Protein AF-A0A523P8N4-F1 (afdb_monomer_lite)

Structure (mmCIF, N/CA/C/O backbone):
data_AF-A0A523P8N4-F1
#
_entry.id   AF-A0A523P8N4-F1
#
loop_
_atom_site.group_PDB
_atom_site.id
_atom_site.type_symbol
_atom_site.label_atom_id
_atom_site.label_alt_id
_atom_site.label_comp_id
_atom_site.label_asym_id
_atom_site.label_entity_id
_atom_site.label_seq_id
_atom_site.pdbx_PDB_ins_code
_atom_site.Cartn_x
_atom_site.Cartn_y
_atom_site.Cartn_z
_atom_site.occupancy
_atom_site.B_iso_or_equiv
_atom_site.auth_seq_id
_atom_site.auth_comp_id
_atom_site.auth_asym_id
_atom_site.auth_atom_id
_atom_site.pdbx_PDB_model_num
ATOM 1 N N . MET A 1 1 ? 36.429 73.211 -28.498 1.00 47.53 1 MET A N 1
ATOM 2 C CA . MET A 1 1 ? 35.560 72.506 -29.464 1.00 47.53 1 MET A CA 1
ATOM 3 C C . MET A 1 1 ? 36.363 71.377 -30.082 1.00 47.53 1 MET A C 1
ATOM 5 O O . MET A 1 1 ? 37.254 71.696 -30.851 1.00 47.53 1 MET A O 1
ATOM 9 N N . GLN A 1 2 ? 36.097 70.125 -29.688 1.00 39.56 2 GLN A N 1
ATOM 10 C CA . GLN A 1 2 ? 36.219 68.887 -30.486 1.00 39.56 2 GLN A CA 1
ATOM 11 C C . GLN A 1 2 ? 36.217 67.652 -29.558 1.00 39.56 2 GLN A C 1
ATOM 13 O O . GLN A 1 2 ? 37.195 67.340 -28.895 1.00 39.56 2 GLN A O 1
ATOM 18 N N . ASN A 1 3 ? 35.040 67.021 -29.531 1.00 37.31 3 ASN A N 1
ATOM 19 C CA . ASN A 1 3 ? 34.735 65.586 -29.564 1.00 37.31 3 ASN A CA 1
ATOM 20 C C . ASN A 1 3 ? 35.303 64.639 -28.486 1.00 37.31 3 ASN A C 1
ATOM 22 O O . ASN A 1 3 ? 36.378 64.065 -28.625 1.00 37.31 3 ASN A O 1
ATOM 26 N N . HIS A 1 4 ? 34.452 64.349 -27.494 1.00 40.84 4 HIS A N 1
ATOM 27 C CA . HIS A 1 4 ? 34.485 63.117 -26.700 1.00 40.84 4 HIS A CA 1
ATOM 28 C C . HIS A 1 4 ? 33.981 61.916 -27.527 1.00 40.84 4 HIS A C 1
ATOM 30 O O . HIS A 1 4 ? 32.907 62.020 -28.126 1.00 40.84 4 HIS A O 1
ATOM 36 N N . PRO A 1 5 ? 34.672 60.761 -27.528 1.00 55.94 5 PRO A N 1
ATOM 37 C CA . PRO A 1 5 ? 34.103 59.515 -28.021 1.00 55.94 5 PRO A CA 1
ATOM 38 C C . PRO A 1 5 ? 33.217 58.844 -26.960 1.00 55.94 5 PRO A C 1
ATOM 40 O O . PRO A 1 5 ? 33.574 58.706 -25.790 1.00 55.94 5 PRO A O 1
ATOM 43 N N . THR A 1 6 ? 32.044 58.417 -27.414 1.00 48.34 6 THR A N 1
ATOM 44 C CA . THR A 1 6 ? 31.015 57.670 -26.692 1.00 48.34 6 THR A CA 1
ATOM 45 C C . THR A 1 6 ? 31.455 56.222 -26.449 1.00 48.34 6 THR A C 1
ATOM 47 O O . THR A 1 6 ? 31.529 55.411 -27.372 1.00 48.34 6 THR A O 1
ATOM 50 N N . ALA A 1 7 ? 31.725 55.870 -25.189 1.00 48.28 7 ALA A N 1
ATOM 51 C CA . ALA A 1 7 ? 31.932 54.484 -24.778 1.00 48.28 7 ALA A CA 1
ATOM 52 C C . ALA A 1 7 ? 30.577 53.822 -24.492 1.00 48.28 7 ALA A C 1
ATOM 54 O O . ALA A 1 7 ? 29.865 54.159 -23.547 1.00 48.28 7 ALA A O 1
ATOM 55 N N . ARG A 1 8 ? 30.228 52.904 -25.392 1.00 50.06 8 ARG A N 1
ATOM 56 C CA . ARG A 1 8 ? 29.048 52.040 -25.399 1.00 50.06 8 ARG A CA 1
ATOM 57 C C . ARG A 1 8 ? 28.872 51.296 -24.074 1.00 50.06 8 ARG A C 1
ATOM 59 O O . ARG A 1 8 ? 29.807 50.680 -23.569 1.00 50.06 8 ARG A O 1
ATOM 66 N N . GLY A 1 9 ? 27.637 51.310 -23.577 1.00 48.66 9 GLY A N 1
ATOM 67 C CA . GLY A 1 9 ? 27.186 50.442 -22.502 1.00 48.66 9 GLY A CA 1
ATOM 68 C C . GLY A 1 9 ? 27.285 48.971 -22.895 1.00 48.66 9 GLY A C 1
ATOM 69 O O . GLY A 1 9 ? 26.935 48.584 -24.010 1.00 48.66 9 GLY A O 1
ATOM 70 N N . MET A 1 10 ? 27.738 48.153 -21.952 1.00 46.66 10 MET A N 1
ATOM 71 C CA . MET A 1 10 ? 27.647 46.705 -22.039 1.00 46.66 10 MET A CA 1
ATOM 72 C C . MET A 1 10 ? 27.110 46.213 -20.697 1.00 46.66 10 MET A C 1
ATOM 74 O O . MET A 1 10 ? 27.841 46.080 -19.719 1.00 46.66 10 MET A O 1
ATOM 78 N N . CYS A 1 11 ? 25.787 46.038 -20.639 1.00 43.62 11 CYS A N 1
ATOM 79 C CA . CYS A 1 11 ? 25.125 45.332 -19.550 1.00 43.62 11 CYS A CA 1
ATOM 80 C C . CYS A 1 11 ? 25.600 43.879 -19.585 1.00 43.62 11 CYS A C 1
ATOM 82 O O . CYS A 1 11 ? 25.254 43.131 -20.499 1.00 43.62 11 CYS A O 1
ATOM 84 N N . VAL A 1 12 ? 26.397 43.481 -18.599 1.00 49.62 12 VAL A N 1
ATOM 85 C CA . VAL A 1 12 ? 26.753 42.079 -18.377 1.00 49.62 12 VAL A CA 1
ATOM 86 C C . VAL A 1 12 ? 25.547 41.398 -17.729 1.00 49.62 12 VAL A C 1
ATOM 88 O O . VAL A 1 12 ? 25.433 41.330 -16.509 1.00 49.62 12 VAL A O 1
ATOM 91 N N . PHE A 1 13 ? 24.613 40.917 -18.550 1.00 46.16 13 PHE A N 1
ATOM 92 C CA . PHE A 1 13 ? 23.654 39.896 -18.131 1.00 46.16 13 PHE A CA 1
ATOM 93 C C . PHE A 1 13 ? 24.399 38.558 -18.083 1.00 46.16 13 PHE A C 1
ATOM 95 O O . PHE A 1 13 ? 24.515 37.851 -19.082 1.00 46.16 13 PHE A O 1
ATOM 102 N N . GLY A 1 14 ? 24.962 38.232 -16.920 1.00 45.97 14 GLY A N 1
ATOM 103 C CA . GLY A 1 14 ? 25.475 36.895 -16.643 1.00 45.97 14 GLY A CA 1
ATOM 104 C C . GLY A 1 14 ? 24.305 35.923 -16.528 1.00 45.97 14 GLY A C 1
ATOM 105 O O . GLY A 1 14 ? 23.671 35.837 -15.480 1.00 45.97 14 GLY A O 1
ATOM 106 N N . ALA A 1 15 ? 23.992 35.219 -17.614 1.00 53.75 15 ALA A N 1
ATOM 107 C CA . ALA A 1 15 ? 23.026 34.132 -17.607 1.00 53.75 15 ALA A CA 1
ATOM 108 C C . ALA A 1 15 ? 23.551 32.997 -16.713 1.00 53.75 15 ALA A C 1
ATOM 110 O O . ALA A 1 15 ? 24.503 32.300 -17.066 1.00 53.75 15 ALA A O 1
ATOM 111 N N . VAL A 1 16 ? 22.936 32.818 -15.543 1.00 54.25 16 VAL A N 1
ATOM 112 C CA . VAL A 1 16 ? 23.111 31.618 -14.721 1.00 54.25 16 VAL A CA 1
ATOM 113 C C . VAL A 1 16 ? 22.472 30.466 -15.489 1.00 54.25 16 VAL A C 1
ATOM 115 O O . VAL A 1 16 ? 21.254 30.295 -15.487 1.00 54.25 16 VAL A O 1
ATOM 118 N N . LEU A 1 17 ? 23.300 29.700 -16.197 1.00 52.31 17 LEU A N 1
ATOM 119 C CA . LEU A 1 17 ? 22.897 28.465 -16.853 1.00 52.31 17 LEU A CA 1
ATOM 120 C C . LEU A 1 17 ? 22.672 27.408 -15.764 1.00 52.31 17 LEU A C 1
ATOM 122 O O . LEU A 1 17 ? 23.564 26.636 -15.423 1.00 52.31 17 LEU A O 1
ATOM 126 N N . GLY A 1 18 ? 21.483 27.431 -15.162 1.00 49.28 18 GLY A N 1
ATOM 127 C CA . GLY A 1 18 ? 21.013 26.380 -14.273 1.00 49.28 18 GLY A CA 1
ATOM 128 C C . GLY A 1 18 ? 20.819 25.105 -15.081 1.00 49.28 18 GLY A C 1
ATOM 129 O O . GLY A 1 18 ? 19.770 24.901 -15.688 1.00 49.28 18 GLY A O 1
ATOM 130 N N . THR A 1 19 ? 21.837 24.249 -15.110 1.00 51.34 19 THR A N 1
ATOM 131 C CA . THR A 1 19 ? 21.709 22.868 -15.563 1.00 51.34 19 THR A CA 1
ATOM 132 C C . THR A 1 19 ? 20.783 22.138 -14.597 1.00 51.34 19 THR A C 1
ATOM 134 O O . THR A 1 19 ? 21.192 21.589 -13.576 1.00 51.34 19 THR A O 1
ATOM 137 N N . LEU A 1 20 ? 19.490 22.165 -14.918 1.00 49.06 20 LEU A N 1
ATOM 138 C CA . LEU A 1 20 ? 18.504 21.268 -14.345 1.00 49.06 20 LEU A CA 1
ATOM 139 C C . LEU A 1 20 ? 18.951 19.844 -14.684 1.00 49.06 20 LEU A C 1
ATOM 141 O O . LEU A 1 20 ? 18.807 19.382 -15.814 1.00 49.06 20 LEU A O 1
ATOM 145 N N . PHE A 1 21 ? 19.528 19.155 -13.701 1.00 45.16 21 PHE A N 1
ATOM 146 C CA . PHE A 1 21 ? 19.657 17.707 -13.728 1.00 45.16 21 PHE A CA 1
ATOM 147 C C . PHE A 1 21 ? 18.241 17.123 -13.738 1.00 45.16 21 PHE A C 1
ATOM 149 O O . PHE A 1 21 ? 17.648 16.848 -12.695 1.00 45.16 21 PHE A O 1
ATOM 156 N N . SER A 1 22 ? 17.680 16.941 -14.930 1.00 48.84 22 SER A N 1
ATOM 157 C CA . SER A 1 22 ? 16.566 16.030 -15.145 1.00 48.84 22 SER A CA 1
ATOM 158 C C . SER A 1 22 ? 17.103 14.618 -14.937 1.00 48.84 22 SER A C 1
ATOM 160 O O . SER A 1 22 ? 17.524 13.950 -15.878 1.00 48.84 22 SER A O 1
ATOM 162 N N . GLY A 1 23 ? 17.154 14.186 -13.675 1.00 47.09 23 GLY A N 1
ATOM 163 C CA . GLY A 1 23 ? 17.365 12.784 -13.346 1.00 47.09 23 GLY A CA 1
ATOM 164 C C . GLY A 1 23 ? 16.355 11.954 -14.131 1.00 47.09 23 GLY A C 1
ATOM 165 O O . GLY A 1 23 ? 15.155 12.232 -14.099 1.00 47.09 23 GLY A O 1
ATOM 166 N N . THR A 1 24 ? 16.852 10.982 -14.889 1.00 44.00 24 THR A N 1
ATOM 167 C CA . THR A 1 24 ? 16.034 10.065 -15.678 1.00 44.00 24 THR A CA 1
ATOM 168 C C . THR A 1 24 ? 15.007 9.396 -14.769 1.00 44.00 24 THR A C 1
ATOM 170 O O . THR A 1 24 ? 15.363 8.731 -13.795 1.00 44.00 24 THR A O 1
ATOM 173 N N . ALA A 1 25 ? 13.729 9.612 -15.069 1.00 48.69 25 ALA A N 1
ATOM 174 C CA . ALA A 1 25 ? 12.608 9.092 -14.306 1.00 48.69 25 ALA A CA 1
ATOM 175 C C . ALA A 1 25 ? 12.505 7.566 -14.464 1.00 48.69 25 ALA A C 1
ATOM 177 O O . ALA A 1 25 ? 12.099 7.072 -15.511 1.00 48.69 25 ALA A O 1
ATOM 178 N N . ALA A 1 26 ? 12.842 6.821 -13.411 1.00 54.19 26 ALA A N 1
ATOM 179 C CA . ALA A 1 26 ? 12.550 5.392 -13.289 1.00 54.19 26 ALA A CA 1
ATOM 180 C C . ALA A 1 26 ? 11.769 5.153 -11.984 1.00 54.19 26 ALA A C 1
ATOM 182 O O . ALA A 1 26 ? 12.327 4.697 -10.992 1.00 54.19 26 ALA A O 1
ATOM 183 N N . ALA A 1 27 ? 10.501 5.584 -11.948 1.00 59.50 27 ALA A N 1
ATOM 184 C CA . ALA A 1 27 ? 9.679 5.680 -10.729 1.00 59.50 27 ALA A CA 1
ATOM 185 C C . ALA A 1 27 ? 9.236 4.341 -10.127 1.00 59.50 27 ALA A C 1
ATOM 187 O O . ALA A 1 27 ? 8.914 4.289 -8.941 1.00 59.50 27 ALA A O 1
ATOM 188 N N . GLN A 1 28 ? 9.241 3.267 -10.912 1.00 78.19 28 GLN A N 1
ATOM 189 C CA . GLN A 1 28 ? 8.773 1.960 -10.473 1.00 78.19 28 GLN A CA 1
ATOM 190 C C . GLN A 1 28 ? 9.861 0.897 -10.592 1.00 78.19 28 GLN A C 1
ATOM 192 O O . GLN A 1 28 ? 10.649 0.883 -11.539 1.00 78.19 28 GLN A O 1
ATOM 197 N N . LEU A 1 29 ? 9.860 -0.035 -9.643 1.00 86.50 29 LEU A N 1
ATOM 198 C CA . LEU A 1 29 ? 10.731 -1.197 -9.663 1.00 86.50 29 LEU A CA 1
ATOM 199 C C . LEU A 1 29 ? 10.085 -2.325 -10.465 1.00 86.50 29 LEU A C 1
ATOM 201 O O . LEU A 1 29 ? 8.925 -2.693 -10.254 1.00 86.50 29 LEU A O 1
ATOM 205 N N . SER A 1 30 ? 10.877 -2.916 -11.352 1.00 87.19 30 SER A N 1
ATOM 206 C CA . SER A 1 30 ? 10.522 -4.139 -12.054 1.00 87.19 30 SER A CA 1
ATOM 207 C C . SER A 1 30 ? 10.831 -5.368 -11.195 1.00 87.19 30 SER A C 1
ATOM 209 O O . SER A 1 30 ? 11.793 -5.384 -10.424 1.00 87.19 30 SER A O 1
ATOM 211 N N . ASP A 1 31 ? 10.023 -6.414 -11.323 1.00 91.81 31 ASP A N 1
ATOM 212 C CA . ASP A 1 31 ? 10.281 -7.710 -10.699 1.00 91.81 31 ASP A CA 1
ATOM 213 C C . ASP A 1 31 ? 11.237 -8.524 -11.572 1.00 91.81 31 ASP A C 1
ATOM 215 O O . ASP A 1 31 ? 10.891 -8.896 -12.691 1.00 91.81 31 ASP A O 1
ATOM 219 N N . THR A 1 32 ? 12.425 -8.841 -11.065 1.00 92.69 32 THR A N 1
ATOM 220 C CA . THR A 1 32 ? 13.442 -9.563 -11.838 1.00 92.69 32 THR A CA 1
ATOM 221 C C . THR A 1 32 ? 13.078 -11.021 -12.106 1.00 92.69 32 THR A C 1
ATOM 223 O O . THR A 1 32 ? 13.648 -11.614 -13.018 1.00 92.69 32 THR A O 1
ATOM 226 N N . THR A 1 33 ? 12.095 -11.585 -11.392 1.00 91.69 33 THR A N 1
ATOM 227 C CA . THR A 1 33 ? 11.540 -12.913 -11.701 1.00 91.69 33 THR A CA 1
ATOM 228 C C . THR A 1 33 ? 10.668 -12.908 -12.964 1.00 91.69 33 THR A C 1
ATOM 230 O O . THR A 1 33 ? 10.443 -13.962 -13.550 1.00 91.69 33 THR A O 1
ATOM 233 N N . GLN A 1 34 ? 10.211 -11.731 -13.415 1.00 90.00 34 GLN A N 1
ATOM 234 C CA . GLN A 1 34 ? 9.416 -11.544 -14.638 1.00 90.00 34 GLN A CA 1
ATOM 235 C C . GLN A 1 34 ? 10.196 -10.804 -15.735 1.00 90.00 34 GLN A C 1
ATOM 237 O O . GLN A 1 34 ? 10.047 -11.098 -16.916 1.00 90.00 34 GLN A O 1
ATOM 242 N N . THR A 1 35 ? 11.038 -9.846 -15.349 1.00 89.56 35 THR A N 1
ATOM 243 C CA . THR A 1 35 ? 11.858 -9.027 -16.250 1.00 89.56 35 THR A CA 1
ATOM 244 C C . THR A 1 35 ? 13.335 -9.143 -15.849 1.00 89.56 35 THR A C 1
ATOM 246 O O . THR A 1 35 ? 13.891 -8.222 -15.230 1.00 89.56 35 THR A O 1
ATOM 249 N N . PRO A 1 36 ? 13.983 -10.288 -16.122 1.00 91.44 36 PRO A N 1
ATOM 250 C CA . PRO A 1 36 ? 15.383 -10.484 -15.778 1.00 91.44 36 PRO A CA 1
ATOM 251 C C . PRO A 1 36 ? 16.263 -9.480 -16.528 1.00 91.44 36 PRO A C 1
ATOM 253 O O . PRO A 1 36 ? 15.995 -9.118 -17.672 1.00 91.44 36 PRO A O 1
ATOM 256 N N . ASN A 1 3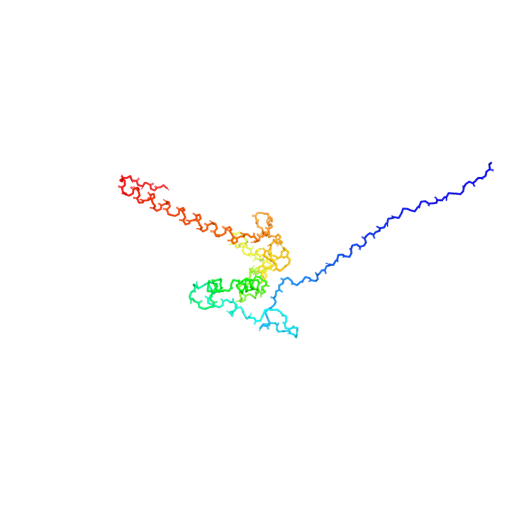7 ? 17.327 -9.019 -15.878 1.00 88.19 37 ASN A N 1
ATOM 257 C CA . ASN A 1 37 ? 18.281 -8.088 -16.468 1.00 88.19 37 ASN A CA 1
ATOM 258 C C . ASN A 1 37 ? 19.699 -8.362 -15.953 1.00 88.19 37 ASN A C 1
ATOM 260 O O . ASN A 1 37 ? 19.888 -8.834 -14.833 1.00 88.19 37 ASN A O 1
ATOM 264 N N . THR A 1 38 ? 20.702 -8.046 -16.773 1.00 93.44 38 THR A N 1
ATOM 265 C CA . THR A 1 38 ? 22.125 -8.282 -16.469 1.00 93.44 38 THR A CA 1
ATOM 266 C C . THR A 1 38 ? 22.667 -7.382 -15.360 1.00 93.44 38 THR A C 1
ATOM 268 O O . THR A 1 38 ? 23.659 -7.729 -14.728 1.00 93.44 38 THR A O 1
ATOM 271 N N . ALA A 1 39 ? 22.006 -6.253 -15.088 1.00 89.19 39 ALA A N 1
ATOM 272 C CA . ALA A 1 39 ? 22.351 -5.352 -13.991 1.00 89.19 39 ALA A CA 1
ATOM 273 C C . ALA A 1 39 ? 21.921 -5.888 -12.614 1.00 89.19 39 ALA A C 1
ATOM 275 O O . ALA A 1 39 ? 22.294 -5.309 -11.595 1.00 89.19 39 ALA A O 1
ATOM 276 N N . ASN A 1 40 ? 21.133 -6.973 -12.577 1.00 85.81 40 ASN A N 1
ATOM 277 C CA . ASN A 1 40 ? 20.530 -7.520 -11.365 1.00 85.81 40 ASN A CA 1
ATOM 278 C C . ASN A 1 40 ? 19.759 -6.447 -10.563 1.00 85.81 40 ASN A C 1
ATOM 280 O O . ASN A 1 40 ? 19.789 -6.427 -9.336 1.00 85.81 40 ASN A O 1
ATOM 284 N N . ALA A 1 41 ? 19.105 -5.522 -11.269 1.00 87.25 41 ALA A N 1
ATOM 285 C CA . ALA A 1 41 ? 18.386 -4.394 -10.692 1.00 87.25 41 ALA A CA 1
ATOM 286 C C . ALA A 1 41 ? 16.883 -4.684 -10.612 1.00 87.25 41 ALA A C 1
ATOM 288 O O . ALA A 1 41 ? 16.296 -5.195 -11.566 1.00 87.25 41 ALA A O 1
ATOM 289 N N . GLY A 1 42 ? 16.247 -4.312 -9.500 1.00 89.69 42 GLY A N 1
ATOM 290 C CA . GLY A 1 42 ? 14.805 -4.453 -9.302 1.00 89.69 42 GLY A CA 1
ATOM 291 C C . GLY A 1 42 ? 14.462 -5.261 -8.057 1.00 89.69 42 GLY A C 1
ATOM 292 O O . GLY A 1 42 ? 15.242 -5.346 -7.107 1.00 89.69 42 GLY A O 1
ATOM 293 N N . ILE A 1 43 ? 13.261 -5.831 -8.038 1.00 94.12 43 ILE A N 1
ATOM 294 C CA . ILE A 1 43 ? 12.803 -6.646 -6.920 1.00 94.12 43 ILE A CA 1
ATOM 295 C C . ILE A 1 43 ? 13.091 -8.117 -7.195 1.00 94.12 43 ILE A C 1
ATOM 2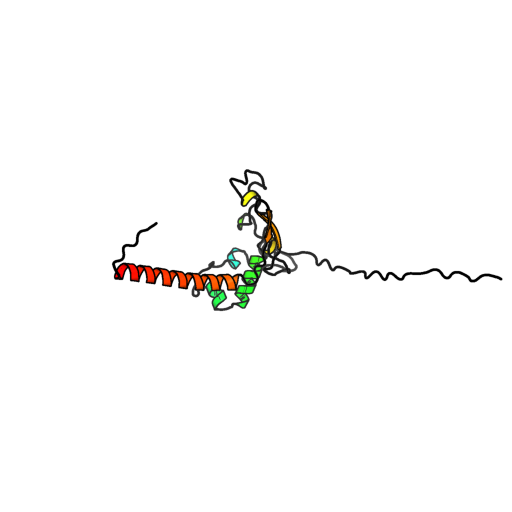97 O O . ILE A 1 43 ? 12.591 -8.674 -8.161 1.00 94.12 43 ILE A O 1
ATOM 301 N N . HIS A 1 44 ? 13.836 -8.759 -6.298 1.00 94.81 44 HIS A N 1
ATOM 302 C CA . HIS A 1 44 ? 14.279 -10.156 -6.432 1.00 94.81 44 HIS A CA 1
ATOM 303 C C . HIS A 1 44 ? 13.282 -11.182 -5.884 1.00 94.81 44 HIS A C 1
ATOM 305 O O . HIS A 1 44 ? 13.652 -12.300 -5.544 1.00 94.81 44 HIS A O 1
ATOM 311 N N . LYS A 1 45 ? 12.030 -10.771 -5.707 1.00 93.81 45 LYS A N 1
ATOM 312 C CA . LYS A 1 45 ? 10.951 -11.619 -5.215 1.00 93.81 45 LYS A CA 1
ATOM 313 C C . LYS A 1 45 ? 9.748 -11.440 -6.116 1.00 93.81 45 LYS A C 1
ATOM 315 O O . LYS A 1 45 ? 9.315 -10.299 -6.337 1.00 93.81 45 LYS A O 1
ATOM 320 N N . SER A 1 46 ? 9.155 -12.557 -6.512 1.00 94.75 46 SER A N 1
ATOM 321 C CA . SER A 1 46 ? 7.838 -12.578 -7.137 1.00 94.75 46 SER A CA 1
ATOM 322 C C . SER A 1 46 ? 6.793 -11.906 -6.240 1.00 94.75 46 SER A C 1
ATOM 324 O O . SER A 1 46 ? 7.006 -11.714 -5.035 1.00 94.75 46 SER A O 1
ATOM 326 N N . LEU A 1 47 ? 5.643 -11.536 -6.813 1.00 93.69 47 LEU A N 1
ATOM 327 C CA . LEU A 1 47 ? 4.554 -10.929 -6.044 1.00 93.69 47 LEU A CA 1
ATOM 328 C C . LEU A 1 47 ? 4.103 -11.872 -4.930 1.00 93.69 47 LEU A C 1
ATOM 330 O O . LEU A 1 47 ? 4.005 -11.453 -3.783 1.00 93.69 47 LEU A O 1
ATOM 334 N N . THR A 1 48 ? 3.912 -13.151 -5.246 1.00 93.50 48 THR A N 1
ATOM 335 C CA . THR A 1 48 ? 3.484 -14.171 -4.285 1.00 93.50 48 THR A CA 1
ATOM 336 C C . THR A 1 48 ? 4.462 -14.297 -3.118 1.00 93.50 48 THR A C 1
ATOM 338 O O . THR A 1 48 ? 4.044 -14.287 -1.963 1.00 93.50 48 THR A O 1
ATOM 341 N N . GLU A 1 49 ? 5.772 -14.311 -3.371 1.00 93.88 49 GLU A N 1
ATOM 342 C CA . GLU A 1 49 ? 6.786 -14.342 -2.303 1.00 93.88 49 GLU A CA 1
ATOM 343 C C . GLU A 1 49 ? 6.832 -13.046 -1.484 1.00 93.88 49 GLU A C 1
ATOM 345 O O . GLU A 1 49 ? 7.172 -13.053 -0.296 1.00 93.88 49 GLU A O 1
ATOM 350 N N . GLN A 1 50 ? 6.521 -11.913 -2.117 1.00 92.50 50 GLN A N 1
ATOM 351 C CA . GLN A 1 50 ? 6.380 -10.623 -1.452 1.00 92.50 50 GLN A CA 1
ATOM 352 C C . GLN A 1 50 ? 5.055 -10.442 -0.732 1.00 92.50 50 GLN A C 1
ATOM 354 O O . GLN A 1 50 ? 4.997 -9.567 0.118 1.00 92.50 50 GLN A O 1
ATOM 359 N N . VAL A 1 51 ? 4.013 -11.211 -1.025 1.00 92.62 51 VAL A N 1
ATOM 360 C CA . VAL A 1 51 ? 2.742 -11.221 -0.286 1.00 92.62 51 VAL A CA 1
ATOM 361 C C . VAL A 1 51 ? 2.803 -12.238 0.854 1.00 92.62 51 VAL A C 1
ATOM 363 O O . VAL A 1 51 ? 2.322 -11.956 1.953 1.00 92.62 51 VAL A O 1
ATOM 366 N N . GLY A 1 52 ? 3.501 -13.359 0.663 1.00 92.12 52 GLY A N 1
ATOM 367 C CA . GLY A 1 52 ? 3.672 -14.388 1.686 1.00 92.12 52 GLY A CA 1
ATOM 368 C C . GLY A 1 52 ? 2.325 -14.836 2.255 1.00 92.12 52 GLY A C 1
ATOM 369 O O . GLY A 1 52 ? 1.371 -15.038 1.512 1.00 92.12 52 GLY A O 1
ATOM 370 N N . ALA A 1 53 ? 2.224 -14.917 3.582 1.00 95.19 53 ALA A N 1
ATOM 371 C CA . ALA A 1 53 ? 0.987 -15.277 4.281 1.00 95.19 53 ALA A CA 1
ATOM 372 C C . ALA A 1 53 ? -0.034 -14.116 4.402 1.00 95.19 53 ALA A C 1
ATOM 374 O O . ALA A 1 53 ? -0.920 -14.150 5.254 1.00 95.19 53 ALA A O 1
ATOM 375 N N . GLY A 1 54 ? 0.103 -13.054 3.598 1.00 93.44 54 GLY A N 1
ATOM 376 C CA . GLY A 1 54 ? -0.760 -11.874 3.668 1.00 93.44 54 GLY A CA 1
ATOM 377 C C . GLY A 1 54 ? -0.614 -11.124 4.995 1.00 93.44 54 GLY A C 1
ATOM 378 O O . GLY A 1 54 ? 0.498 -10.968 5.507 1.00 93.44 54 GLY A O 1
ATOM 379 N N . ARG A 1 55 ? -1.736 -10.646 5.557 1.00 94.12 55 ARG A N 1
ATOM 380 C CA . ARG A 1 55 ? -1.740 -9.926 6.844 1.00 94.12 55 ARG A CA 1
ATOM 381 C C . ARG A 1 55 ? -1.324 -10.824 8.013 1.00 94.12 55 ARG A C 1
ATOM 383 O O . ARG A 1 55 ? -0.460 -10.424 8.792 1.00 94.12 55 ARG A O 1
ATOM 390 N N . GLY A 1 56 ? -1.900 -12.031 8.076 1.00 94.12 56 GLY A N 1
ATOM 391 C CA . GLY A 1 56 ? -1.733 -13.016 9.153 1.00 94.12 56 GLY A CA 1
ATOM 392 C C . GLY A 1 56 ? -1.821 -12.410 10.555 1.00 94.12 56 GLY A C 1
ATOM 393 O O . GLY A 1 56 ? -2.482 -11.394 10.754 1.00 94.12 56 GLY A O 1
ATOM 394 N N . ASP A 1 57 ? -1.132 -13.026 11.511 1.00 95.00 57 ASP A N 1
ATOM 395 C CA . ASP A 1 57 ? -0.955 -12.519 12.874 1.00 95.00 57 ASP A CA 1
ATOM 396 C C . ASP A 1 57 ? 0.529 -12.503 13.276 1.00 95.00 57 ASP A C 1
ATOM 398 O O . ASP A 1 57 ? 1.416 -12.827 12.479 1.00 95.00 57 ASP A O 1
ATOM 402 N N . ILE A 1 58 ? 0.805 -12.123 14.527 1.00 95.81 58 ILE A N 1
ATOM 403 C CA . ILE A 1 58 ? 2.165 -12.080 15.072 1.00 95.81 58 ILE A CA 1
ATOM 404 C C . ILE A 1 58 ? 2.812 -13.465 15.218 1.00 95.81 58 ILE A C 1
ATOM 406 O O . ILE A 1 58 ? 4.004 -13.529 15.502 1.00 95.81 58 ILE A O 1
ATOM 410 N N . MET A 1 59 ? 2.085 -14.566 15.046 1.00 97.25 59 MET A N 1
ATOM 411 C CA . MET A 1 59 ? 2.607 -15.932 15.153 1.00 97.25 59 MET A CA 1
ATOM 412 C C . MET A 1 59 ? 2.742 -16.625 13.798 1.00 97.25 59 MET A C 1
ATOM 414 O O . MET A 1 59 ? 3.504 -17.578 13.695 1.00 97.25 59 MET A O 1
ATOM 418 N N . THR A 1 60 ? 2.086 -16.114 12.758 1.00 97.19 60 THR A N 1
ATOM 419 C CA . THR A 1 60 ? 2.071 -16.662 11.399 1.00 97.19 60 THR A CA 1
ATOM 420 C C . THR A 1 60 ? 3.347 -16.279 10.639 1.00 97.19 60 THR A C 1
ATOM 422 O O . THR A 1 60 ? 3.457 -15.140 10.173 1.00 97.19 60 THR A O 1
ATOM 425 N N . PRO A 1 61 ? 4.326 -17.184 10.450 1.00 94.31 61 PRO A N 1
ATOM 426 C CA . PRO A 1 61 ? 5.590 -16.824 9.819 1.00 94.31 61 PRO A CA 1
ATOM 427 C C . PRO A 1 61 ? 5.387 -16.284 8.400 1.00 94.31 61 PRO A C 1
ATOM 429 O O . PRO A 1 61 ? 4.635 -16.833 7.600 1.00 94.31 61 PRO A O 1
ATOM 432 N N . GLY A 1 62 ? 6.074 -15.189 8.076 1.00 90.12 62 GLY A N 1
ATOM 433 C CA . GLY A 1 62 ? 6.005 -14.563 6.749 1.00 90.12 62 GLY A CA 1
ATOM 434 C C . GLY A 1 62 ? 4.807 -13.630 6.517 1.00 90.12 62 GLY A C 1
ATOM 435 O O . GLY A 1 62 ? 4.773 -12.956 5.480 1.00 90.12 62 GLY A O 1
ATOM 436 N N . SER A 1 63 ? 3.875 -13.529 7.470 1.00 95.00 63 SER A N 1
ATOM 437 C CA . SER A 1 63 ? 2.800 -12.532 7.442 1.00 95.00 63 SER A CA 1
ATOM 438 C C . SER A 1 63 ? 3.335 -11.104 7.638 1.00 95.00 63 SER A C 1
ATOM 440 O O . SER A 1 63 ? 4.471 -10.908 8.091 1.00 95.00 63 SER A O 1
ATOM 442 N N . SER A 1 64 ? 2.546 -10.083 7.287 1.00 93.50 64 SER A N 1
ATOM 443 C CA . SER A 1 64 ? 2.940 -8.691 7.527 1.00 93.50 64 SER A CA 1
ATOM 444 C C . SER A 1 64 ? 3.050 -8.398 9.024 1.00 93.50 64 SER A C 1
ATOM 446 O O . SER A 1 64 ? 4.066 -7.844 9.441 1.00 93.50 64 SER A O 1
ATOM 448 N N . LEU A 1 65 ? 2.091 -8.848 9.844 1.00 94.88 65 LEU A N 1
ATOM 449 C CA . LEU A 1 65 ? 2.122 -8.639 11.295 1.00 94.88 65 LEU A CA 1
ATOM 450 C C . LEU A 1 65 ? 3.304 -9.355 11.963 1.00 94.88 65 LEU A C 1
ATOM 452 O O . LEU A 1 65 ? 3.967 -8.775 12.823 1.00 94.88 65 LEU A O 1
ATOM 456 N N . PHE A 1 66 ? 3.644 -10.566 11.518 1.00 96.12 66 PHE A N 1
ATOM 457 C CA . PHE A 1 66 ? 4.800 -11.306 12.021 1.00 96.12 66 PHE A CA 1
ATOM 458 C C . PHE A 1 66 ? 6.120 -10.575 11.764 1.00 96.12 66 PHE A C 1
ATOM 460 O O . PHE A 1 66 ? 6.980 -10.538 12.649 1.00 96.12 66 PHE A O 1
ATOM 467 N N . ILE A 1 67 ? 6.294 -10.012 10.561 1.00 95.00 67 ILE A N 1
ATOM 468 C CA . ILE A 1 67 ? 7.523 -9.305 10.180 1.00 95.00 67 ILE A CA 1
ATOM 469 C C . ILE A 1 67 ? 7.576 -7.927 10.828 1.00 95.00 67 ILE A C 1
ATOM 471 O O . ILE A 1 67 ? 8.633 -7.570 11.327 1.00 95.00 67 ILE A O 1
ATOM 475 N N . ILE A 1 68 ? 6.470 -7.176 10.879 1.00 94.50 68 ILE A N 1
ATOM 476 C CA . ILE A 1 68 ? 6.419 -5.878 11.572 1.00 94.50 68 ILE A CA 1
ATOM 477 C C . ILE A 1 68 ? 6.847 -6.041 13.033 1.00 94.50 68 ILE A C 1
ATOM 479 O O . ILE A 1 68 ? 7.689 -5.283 13.499 1.00 94.50 68 ILE A O 1
ATOM 483 N N . ALA A 1 69 ? 6.331 -7.059 13.728 1.00 95.81 69 ALA A N 1
ATOM 484 C CA . ALA A 1 69 ? 6.628 -7.283 15.141 1.00 95.81 69 ALA A CA 1
ATOM 485 C C . ALA A 1 69 ? 8.086 -7.699 15.426 1.00 95.81 69 ALA A C 1
ATOM 487 O O . ALA A 1 69 ? 8.550 -7.538 16.550 1.00 95.81 69 ALA A O 1
ATOM 488 N N . ARG A 1 70 ? 8.805 -8.264 14.445 1.00 96.50 70 ARG A N 1
ATOM 489 C CA . ARG A 1 70 ? 10.147 -8.855 14.651 1.00 96.50 70 ARG A CA 1
ATOM 490 C C . ARG A 1 70 ? 11.274 -8.123 13.942 1.00 96.50 70 ARG A C 1
ATOM 492 O O . ARG A 1 70 ? 12.387 -8.079 14.446 1.00 96.50 70 ARG A O 1
ATOM 499 N N . ASP A 1 71 ? 11.000 -7.597 12.758 1.00 96.50 71 ASP A N 1
ATOM 500 C CA . ASP A 1 71 ? 11.962 -6.903 11.909 1.00 96.50 71 ASP A CA 1
ATOM 501 C C . ASP A 1 71 ? 11.255 -5.749 11.166 1.00 96.50 71 ASP A C 1
ATOM 503 O O . ASP A 1 71 ? 10.918 -5.857 9.974 1.00 96.50 71 ASP A O 1
ATOM 507 N N . PRO A 1 72 ? 11.006 -4.624 11.869 1.00 93.81 72 PRO A N 1
ATOM 508 C CA . PRO A 1 72 ? 10.356 -3.454 11.287 1.00 93.81 72 PRO A CA 1
ATOM 509 C C . PRO A 1 72 ? 11.101 -2.911 10.063 1.00 93.81 72 PRO A C 1
ATOM 511 O O . PRO A 1 72 ? 10.475 -2.514 9.081 1.00 93.81 72 PRO A O 1
ATOM 514 N N . ALA A 1 73 ? 12.438 -2.939 10.071 1.00 95.25 73 ALA A N 1
ATOM 515 C CA . ALA A 1 73 ? 13.250 -2.450 8.959 1.00 95.25 73 ALA A CA 1
ATOM 516 C C . ALA A 1 73 ? 13.013 -3.274 7.684 1.00 95.25 73 ALA A C 1
ATOM 518 O O . ALA A 1 73 ? 12.831 -2.725 6.590 1.00 95.25 73 ALA A O 1
ATOM 519 N N . ARG A 1 74 ? 12.941 -4.604 7.808 1.00 93.50 74 ARG A N 1
ATOM 520 C CA . ARG A 1 74 ? 12.570 -5.484 6.696 1.00 93.50 74 ARG A CA 1
ATOM 521 C C . ARG A 1 74 ? 11.133 -5.275 6.249 1.00 93.50 74 ARG A C 1
ATOM 523 O O . ARG A 1 74 ? 10.902 -5.329 5.040 1.00 93.50 74 ARG A O 1
ATOM 530 N N . SER A 1 75 ? 10.201 -5.031 7.171 1.00 93.25 75 SER A N 1
ATOM 531 C CA . SER A 1 75 ? 8.819 -4.682 6.820 1.00 93.25 75 SER A CA 1
ATOM 532 C C . SER A 1 75 ? 8.770 -3.417 5.961 1.00 93.25 75 SER A C 1
ATOM 534 O O . SER A 1 75 ? 8.197 -3.437 4.875 1.00 93.25 75 SER A O 1
ATOM 536 N N . ILE A 1 76 ? 9.472 -2.356 6.371 1.00 90.94 76 ILE A N 1
ATOM 537 C CA . ILE A 1 76 ? 9.550 -1.091 5.627 1.00 90.94 76 ILE A CA 1
ATOM 538 C C . ILE A 1 76 ? 10.127 -1.314 4.228 1.00 90.94 76 ILE A C 1
ATOM 540 O O . ILE A 1 76 ? 9.566 -0.839 3.241 1.00 90.94 76 ILE A O 1
ATOM 544 N N . ARG A 1 77 ? 11.230 -2.063 4.109 1.00 91.25 77 ARG A N 1
ATOM 545 C CA . ARG A 1 77 ? 11.832 -2.374 2.803 1.00 91.25 77 ARG A CA 1
ATOM 546 C C . ARG A 1 77 ? 10.872 -3.156 1.905 1.00 91.25 77 ARG A C 1
ATOM 548 O O . ARG A 1 77 ? 10.746 -2.824 0.731 1.00 91.25 77 ARG A O 1
ATOM 555 N N . ARG A 1 78 ? 10.190 -4.169 2.448 1.00 92.62 78 ARG A N 1
ATOM 556 C CA . ARG A 1 78 ? 9.177 -4.955 1.726 1.00 92.62 78 ARG A CA 1
ATOM 557 C C . ARG A 1 78 ? 8.016 -4.066 1.274 1.00 92.62 78 ARG A C 1
ATOM 559 O O . ARG A 1 78 ? 7.638 -4.127 0.112 1.00 92.62 78 ARG A O 1
ATOM 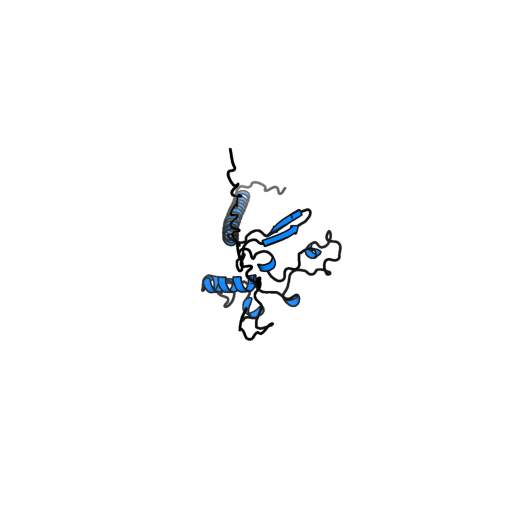566 N N . GLY A 1 79 ? 7.509 -3.205 2.155 1.00 90.88 79 GLY A N 1
ATOM 567 C CA . GLY A 1 79 ? 6.464 -2.234 1.835 1.00 90.88 79 GLY A CA 1
ATOM 568 C C . GLY A 1 79 ? 6.877 -1.294 0.705 1.00 90.88 79 GLY A C 1
ATOM 569 O O . GLY A 1 79 ? 6.133 -1.145 -0.255 1.00 90.88 79 GLY A O 1
ATOM 570 N N . ARG A 1 80 ? 8.098 -0.740 0.744 1.00 90.12 80 ARG A N 1
ATOM 571 C CA . ARG A 1 80 ? 8.635 0.105 -0.341 1.00 90.12 80 ARG A CA 1
ATOM 572 C C . ARG A 1 80 ? 8.727 -0.630 -1.677 1.00 90.12 80 ARG A C 1
ATOM 574 O O . ARG A 1 80 ? 8.417 -0.038 -2.703 1.00 90.12 80 ARG A O 1
ATOM 581 N N . GLN A 1 81 ? 9.136 -1.899 -1.666 1.00 91.88 81 GLN A N 1
ATOM 582 C CA . GLN A 1 81 ? 9.193 -2.713 -2.881 1.00 91.88 81 GLN A CA 1
ATOM 583 C C . GLN A 1 81 ? 7.801 -2.938 -3.472 1.00 91.88 81 GLN A C 1
ATOM 585 O O . GLN A 1 81 ? 7.621 -2.698 -4.657 1.00 91.88 81 GLN A O 1
ATOM 590 N N . ILE A 1 82 ? 6.815 -3.319 -2.654 1.00 91.44 82 ILE A N 1
ATOM 591 C CA . ILE A 1 82 ? 5.422 -3.496 -3.097 1.00 91.44 82 ILE A CA 1
ATOM 592 C C . ILE A 1 82 ? 4.845 -2.175 -3.615 1.00 91.44 82 ILE A C 1
ATOM 594 O O . ILE A 1 82 ? 4.227 -2.149 -4.672 1.00 91.44 82 ILE A O 1
ATOM 598 N N . PHE A 1 83 ? 5.094 -1.073 -2.910 1.00 90.00 83 PHE A N 1
ATOM 599 C CA . PHE A 1 83 ? 4.588 0.250 -3.266 1.00 90.00 83 PHE A CA 1
ATOM 600 C C . PHE A 1 83 ? 5.106 0.753 -4.619 1.00 90.00 83 PHE A C 1
ATOM 602 O O . PHE A 1 83 ? 4.377 1.415 -5.349 1.00 90.00 83 PHE A O 1
ATOM 609 N N . GLN A 1 84 ? 6.362 0.437 -4.951 1.00 89.19 84 GLN A N 1
ATOM 610 C CA . GLN A 1 84 ? 7.000 0.808 -6.219 1.00 89.19 84 GLN A CA 1
ATOM 611 C C . GLN A 1 84 ? 6.861 -0.265 -7.300 1.00 89.19 84 GLN A C 1
ATOM 613 O O . GLN A 1 84 ? 7.325 -0.065 -8.419 1.00 89.19 84 GLN A O 1
ATOM 618 N N . ARG A 1 85 ? 6.289 -1.427 -6.984 1.00 92.00 85 ARG A N 1
ATOM 619 C CA . ARG A 1 85 ? 6.177 -2.541 -7.922 1.00 92.00 85 ARG A CA 1
ATOM 620 C C . ARG A 1 85 ? 5.258 -2.163 -9.077 1.00 92.00 85 ARG A C 1
ATOM 622 O O . ARG A 1 85 ? 4.189 -1.607 -8.836 1.00 92.00 85 ARG A O 1
ATOM 629 N N . LYS A 1 86 ? 5.644 -2.525 -10.303 1.00 89.75 86 LYS A N 1
ATOM 630 C CA . LYS A 1 86 ? 4.723 -2.548 -11.449 1.00 89.75 86 LYS A CA 1
ATOM 631 C C . LYS A 1 86 ? 3.884 -3.824 -11.400 1.00 89.75 86 LYS A C 1
ATOM 633 O O . LYS A 1 86 ? 4.438 -4.924 -11.447 1.00 89.75 86 LYS A O 1
ATOM 638 N N . PHE A 1 87 ? 2.575 -3.675 -11.271 1.00 89.38 87 PHE A N 1
ATOM 639 C CA . PHE A 1 87 ? 1.611 -4.765 -11.303 1.00 89.38 87 PHE A CA 1
ATOM 640 C C . PHE A 1 87 ? 1.162 -5.005 -12.740 1.00 89.38 87 PHE A C 1
ATOM 642 O O . PHE A 1 87 ? 0.934 -4.066 -13.497 1.00 89.38 87 PHE A O 1
ATOM 649 N N . THR A 1 88 ? 1.032 -6.273 -13.116 1.00 86.56 88 THR A N 1
ATOM 650 C CA . THR A 1 88 ? 0.368 -6.656 -14.366 1.00 86.56 88 THR A CA 1
ATOM 651 C C . THR A 1 88 ? -1.147 -6.706 -14.165 1.00 86.56 88 THR A C 1
ATOM 653 O O . THR A 1 88 ? -1.627 -6.794 -13.032 1.00 86.56 88 THR A O 1
ATOM 656 N N . SER A 1 89 ? -1.925 -6.745 -15.248 1.00 81.88 89 SER A N 1
ATOM 657 C CA . SER A 1 89 ? -3.383 -6.939 -15.170 1.00 81.88 89 SER A CA 1
ATOM 658 C C . SER A 1 89 ? -3.763 -8.200 -14.382 1.00 81.88 89 SER A C 1
ATOM 660 O O . SER A 1 89 ? -4.649 -8.159 -13.535 1.00 81.88 89 SER A O 1
ATOM 662 N N . ALA A 1 90 ? -3.023 -9.301 -14.561 1.00 84.69 90 ALA A N 1
ATOM 663 C CA . ALA A 1 90 ? -3.230 -10.542 -13.806 1.00 84.69 90 ALA A CA 1
ATOM 664 C C . ALA A 1 90 ? -2.870 -10.428 -12.309 1.00 84.69 90 ALA A C 1
ATOM 666 O O . ALA A 1 90 ? -3.263 -11.274 -11.511 1.00 84.69 90 ALA A O 1
ATOM 667 N N . GLN A 1 91 ? -2.111 -9.400 -11.924 1.00 87.38 91 GLN A N 1
ATOM 668 C CA . GLN A 1 91 ? -1.714 -9.109 -10.545 1.00 87.38 91 GLN A CA 1
ATOM 669 C C . GLN A 1 91 ? -2.612 -8.059 -9.876 1.00 87.38 91 GLN A C 1
ATOM 671 O O . GLN A 1 91 ? -2.310 -7.635 -8.762 1.00 87.38 91 GLN A O 1
ATOM 676 N N . GLY A 1 92 ? -3.700 -7.645 -10.535 1.00 80.00 92 GLY A N 1
ATOM 677 C CA . GLY A 1 92 ? -4.618 -6.639 -10.008 1.00 80.00 92 GLY A CA 1
ATOM 678 C C . GLY A 1 92 ? -4.141 -5.203 -10.219 1.00 80.00 92 GLY A C 1
ATOM 679 O O . GLY A 1 92 ? -4.419 -4.346 -9.385 1.00 80.00 92 GLY A O 1
ATOM 680 N N . GLN A 1 93 ? -3.411 -4.935 -11.309 1.00 81.00 93 GLN A N 1
ATOM 681 C CA . GLN A 1 93 ? -3.211 -3.569 -11.798 1.00 81.00 93 GLN A CA 1
ATOM 682 C C . GLN A 1 93 ? -4.553 -2.817 -11.855 1.00 81.00 93 GLN A C 1
ATOM 684 O O . GLN A 1 93 ? -5.561 -3.392 -12.271 1.00 81.00 93 GLN A O 1
ATOM 689 N N . GLY A 1 94 ? -4.546 -1.544 -11.437 1.00 67.81 94 GLY A N 1
ATOM 690 C CA . GLY A 1 94 ? -5.716 -0.666 -11.490 1.00 67.81 94 GLY A CA 1
ATOM 691 C C . GLY A 1 94 ? -6.300 -0.546 -12.908 1.00 67.81 94 GLY A C 1
ATOM 692 O O . GLY A 1 94 ? -5.620 -0.872 -13.884 1.00 67.81 94 GLY A O 1
ATOM 693 N N . PRO A 1 95 ? -7.570 -0.144 -13.041 1.00 64.00 95 PRO A N 1
ATOM 694 C CA . PRO A 1 95 ? -8.334 -0.458 -14.233 1.00 64.00 95 PRO A CA 1
ATOM 695 C C . PRO A 1 95 ? -7.846 0.237 -15.509 1.00 64.00 95 PRO A C 1
ATOM 697 O O . PRO A 1 95 ? -7.654 1.443 -15.564 1.00 64.00 95 PRO A O 1
ATOM 700 N N . LEU A 1 96 ? -7.757 -0.563 -16.570 1.00 64.44 96 LEU A N 1
ATOM 701 C CA . LEU A 1 96 ? -7.977 -0.168 -17.963 1.00 64.44 96 LEU A CA 1
ATOM 702 C C . LEU A 1 96 ? -9.441 -0.483 -18.326 1.00 64.44 96 LEU A C 1
ATOM 704 O O . LEU A 1 96 ? -9.691 -1.141 -19.337 1.00 64.44 96 LEU A O 1
ATOM 708 N N . THR A 1 97 ? -10.411 -0.169 -17.453 1.00 71.31 97 THR A N 1
ATOM 709 C CA . THR A 1 97 ? -11.802 -0.621 -17.642 1.00 71.31 97 THR A CA 1
ATOM 710 C C . THR A 1 97 ? -12.298 -0.164 -19.004 1.00 71.31 97 THR A C 1
ATOM 712 O O . THR A 1 97 ? -12.369 1.034 -19.273 1.00 71.31 97 THR A O 1
ATOM 715 N N . ASN A 1 98 ? -12.599 -1.142 -19.864 1.00 72.50 98 ASN A N 1
ATOM 716 C CA . ASN A 1 98 ? -13.032 -0.939 -21.244 1.00 72.50 98 ASN A CA 1
ATOM 717 C C . ASN A 1 98 ? -12.161 0.053 -22.039 1.00 72.50 98 ASN A C 1
ATOM 719 O O . ASN A 1 98 ? -12.683 0.761 -22.891 1.00 72.50 98 ASN A O 1
ATOM 723 N N . ASP A 1 99 ? -10.857 0.139 -21.750 1.00 73.81 99 ASP A N 1
ATOM 724 C CA . ASP A 1 99 ? -9.946 1.109 -22.385 1.00 73.81 99 ASP A CA 1
ATOM 725 C C . ASP A 1 99 ? -10.429 2.572 -22.253 1.00 73.81 99 ASP A C 1
ATOM 727 O O . ASP A 1 99 ? -10.271 3.399 -23.149 1.00 73.81 99 ASP A O 1
ATOM 731 N N . GLY A 1 100 ? -11.097 2.891 -21.138 1.00 74.31 100 GLY A N 1
ATOM 732 C CA . GLY A 1 100 ? -11.688 4.209 -20.906 1.00 74.31 100 GLY A CA 1
ATOM 733 C C . GLY A 1 100 ? -13.034 4.439 -21.606 1.00 74.31 100 GLY A C 1
ATOM 734 O O . GLY A 1 100 ? -13.523 5.569 -21.618 1.00 74.31 100 GLY A O 1
ATOM 735 N N . VAL A 1 101 ? -13.658 3.399 -22.175 1.00 80.94 101 VAL A N 1
ATOM 736 C CA . VAL A 1 101 ? -14.929 3.493 -22.912 1.00 80.94 101 VAL A CA 1
ATOM 737 C C . VAL A 1 101 ? -16.114 3.002 -22.075 1.00 80.94 101 VAL A C 1
ATOM 739 O O . VAL A 1 101 ? -16.179 1.847 -21.664 1.00 80.94 101 VAL A O 1
ATOM 742 N N . GLY A 1 102 ? -17.126 3.846 -21.890 1.00 84.75 102 GLY A N 1
ATOM 743 C CA . GLY A 1 102 ? -18.399 3.446 -21.287 1.00 84.75 102 GLY A CA 1
ATOM 744 C C . GLY A 1 102 ? -19.080 4.573 -20.522 1.00 84.75 102 GLY A C 1
ATOM 745 O O . GLY A 1 102 ? -18.635 5.721 -20.558 1.00 84.75 102 GLY A O 1
ATOM 746 N N . ASP A 1 103 ? -20.173 4.232 -19.839 1.00 85.25 103 ASP A N 1
ATOM 747 C CA . ASP A 1 103 ? -20.892 5.170 -18.983 1.00 85.25 103 ASP A CA 1
ATOM 748 C C . ASP A 1 103 ? -20.320 5.165 -17.564 1.00 85.25 103 ASP A C 1
ATOM 750 O O . ASP A 1 103 ? -20.651 4.355 -16.700 1.00 85.25 103 ASP A O 1
ATOM 754 N N . ILE A 1 104 ? -19.455 6.130 -17.339 1.00 76.62 104 ILE A N 1
ATOM 755 C CA . ILE A 1 104 ? -18.865 6.497 -16.061 1.00 76.62 104 ILE A CA 1
ATOM 756 C C . ILE A 1 104 ? -19.853 6.822 -14.927 1.00 76.62 104 ILE A C 1
ATOM 758 O O . ILE A 1 104 ? -19.471 6.696 -13.766 1.00 76.62 104 ILE A O 1
ATOM 762 N N . GLU A 1 105 ? -21.104 7.199 -15.212 1.00 82.06 105 GLU A N 1
ATOM 763 C CA . GLU A 1 105 ? -22.123 7.327 -14.154 1.00 82.06 105 GLU A CA 1
ATOM 764 C C . GLU A 1 105 ? -22.492 5.958 -13.561 1.00 82.06 105 GLU A C 1
ATOM 766 O O . GLU A 1 105 ? -22.933 5.860 -12.417 1.00 82.06 105 GLU A O 1
ATOM 771 N N . THR A 1 106 ? -22.272 4.886 -14.326 1.00 86.25 106 THR A N 1
ATOM 772 C CA . THR A 1 106 ? -22.513 3.502 -13.899 1.00 86.25 106 THR A CA 1
ATOM 773 C C . THR A 1 106 ? -21.240 2.773 -13.475 1.00 86.25 106 THR A C 1
ATOM 775 O O . THR A 1 106 ? -21.313 1.854 -12.661 1.00 86.25 106 THR A O 1
ATOM 778 N N . ASP A 1 107 ? -20.075 3.193 -13.984 1.00 79.50 107 ASP A N 1
ATOM 779 C CA . ASP A 1 107 ? -18.777 2.603 -13.654 1.00 79.50 107 ASP A CA 1
ATOM 780 C C . ASP A 1 107 ? -17.664 3.671 -13.534 1.00 79.50 107 ASP A C 1
ATOM 782 O O . ASP A 1 107 ? -17.005 4.023 -14.521 1.00 79.50 107 ASP A O 1
ATOM 786 N N . PRO A 1 108 ? -17.388 4.178 -12.317 1.00 73.12 108 PRO A N 1
ATOM 787 C CA . PRO A 1 108 ? -16.359 5.194 -12.102 1.00 73.12 108 PRO A CA 1
ATOM 788 C C . PRO A 1 108 ? -14.930 4.676 -12.326 1.00 73.12 108 PRO A C 1
ATOM 790 O O . PRO A 1 108 ? -13.997 5.477 -12.405 1.00 73.12 108 PRO A O 1
ATOM 793 N N . SER A 1 109 ? -14.729 3.358 -12.452 1.00 74.06 109 SER A N 1
ATOM 794 C CA . SER A 1 109 ? -13.404 2.772 -12.673 1.00 74.06 109 SER A CA 1
ATOM 795 C C . SER A 1 109 ? -12.849 3.062 -14.074 1.00 74.06 109 SER A C 1
ATOM 797 O O . SER A 1 109 ? -11.637 3.017 -14.265 1.00 74.06 109 SER A O 1
ATOM 799 N N . ILE A 1 110 ? -13.712 3.445 -15.025 1.00 75.44 110 ILE A N 1
ATOM 800 C CA . ILE A 1 110 ? -13.370 3.785 -16.419 1.00 75.44 110 ILE A CA 1
ATOM 801 C C . ILE A 1 110 ? -12.335 4.918 -16.517 1.00 75.44 110 ILE A C 1
ATOM 803 O O . ILE A 1 110 ? -11.512 4.921 -17.428 1.00 75.44 110 ILE A O 1
ATOM 807 N N . VAL A 1 111 ? -12.339 5.869 -15.577 1.00 66.75 111 VAL A N 1
ATOM 808 C CA . VAL A 1 111 ? -11.384 6.999 -15.552 1.00 66.75 111 VAL A CA 1
ATOM 809 C C . VAL A 1 111 ? -10.349 6.898 -14.438 1.00 66.75 111 VAL A C 1
ATOM 811 O O . VAL A 1 111 ? -9.574 7.836 -14.238 1.00 66.75 111 VAL A O 1
ATOM 814 N N . ALA A 1 112 ? -10.318 5.789 -13.697 1.00 64.38 112 ALA A N 1
ATOM 815 C CA . ALA A 1 112 ? -9.213 5.531 -12.790 1.00 64.38 112 ALA A CA 1
ATOM 816 C C . ALA A 1 112 ? -7.963 5.361 -13.667 1.00 64.38 112 ALA A C 1
ATOM 818 O O . ALA A 1 112 ? -7.859 4.398 -14.412 1.00 64.38 112 ALA A O 1
ATOM 819 N N . GLY A 1 113 ? -7.082 6.366 -13.681 1.00 66.56 113 GLY A N 1
ATOM 820 C CA . GLY A 1 113 ? -6.019 6.494 -14.683 1.00 66.56 113 GLY A CA 1
ATOM 821 C C . GLY A 1 113 ? -5.068 5.292 -14.796 1.00 66.56 113 GLY A C 1
ATOM 822 O O . GLY A 1 113 ? -5.073 4.378 -13.976 1.00 66.56 113 GLY A O 1
ATOM 823 N N . LEU A 1 114 ? -4.186 5.346 -15.802 1.00 71.62 114 LEU A N 1
ATOM 824 C CA . LEU A 1 114 ? -3.234 4.302 -16.230 1.00 71.62 114 LEU A CA 1
ATOM 825 C C . LEU A 1 114 ? -2.099 3.993 -15.227 1.00 71.62 114 LEU A C 1
ATOM 827 O O . LEU A 1 114 ? -0.928 3.904 -15.603 1.00 71.62 114 LEU A O 1
ATOM 831 N N . SER A 1 115 ? -2.404 3.860 -13.939 1.00 79.25 115 SER A N 1
ATOM 832 C CA . SER A 1 115 ? -1.405 3.604 -12.909 1.00 79.25 115 SER A CA 1
ATOM 833 C C . SER A 1 115 ? -1.202 2.107 -12.690 1.00 79.25 115 SER A C 1
ATOM 835 O O . SER A 1 115 ? -2.105 1.378 -12.282 1.00 79.25 115 SER A O 1
ATOM 837 N N . ASP A 1 116 ? 0.025 1.648 -12.925 1.00 83.56 116 ASP A N 1
ATOM 838 C CA . ASP A 1 116 ? 0.449 0.263 -12.712 1.00 83.56 116 ASP A CA 1
ATOM 839 C C . ASP A 1 116 ? 1.125 0.028 -11.357 1.00 83.56 116 ASP A C 1
ATOM 841 O O . ASP A 1 116 ? 1.656 -1.050 -11.102 1.00 83.56 116 ASP A O 1
ATOM 845 N N . SER A 1 117 ? 1.127 1.038 -10.487 1.00 87.00 117 SER A N 1
ATOM 846 C CA . SER A 1 117 ? 1.822 1.022 -9.205 1.00 87.00 117 SER A CA 1
ATOM 847 C C . SER A 1 117 ? 1.253 2.074 -8.258 1.00 87.00 117 SER A C 1
ATOM 849 O O . SER A 1 117 ? 0.784 3.123 -8.694 1.00 87.00 117 SER A O 1
ATOM 851 N N . CYS A 1 118 ? 1.366 1.873 -6.945 1.00 86.31 118 CYS A N 1
ATOM 852 C CA . CYS A 1 118 ? 1.016 2.917 -5.974 1.00 86.31 118 CYS A CA 1
ATOM 853 C C . CYS A 1 118 ? 1.908 4.159 -6.158 1.00 86.31 118 CYS A C 1
ATOM 855 O O . CYS A 1 118 ? 1.451 5.299 -6.054 1.00 86.31 118 CYS A O 1
ATOM 857 N N . ALA A 1 119 ? 3.172 3.933 -6.524 1.00 85.44 119 ALA A N 1
ATOM 858 C CA . ALA A 1 119 ? 4.121 4.979 -6.877 1.00 85.44 119 ALA A CA 1
ATOM 859 C C . ALA A 1 119 ? 3.728 5.774 -8.140 1.00 85.44 119 ALA A C 1
ATOM 861 O O . ALA A 1 119 ? 4.288 6.840 -8.369 1.00 85.44 119 ALA A O 1
ATOM 862 N N . GLY A 1 120 ? 2.763 5.320 -8.948 1.00 81.88 120 GLY A N 1
ATOM 863 C CA . GLY A 1 120 ? 2.281 6.110 -10.087 1.00 81.88 120 GLY A CA 1
ATOM 864 C C . GLY A 1 120 ? 1.642 7.434 -9.651 1.00 81.88 120 GLY A C 1
ATOM 865 O O . GLY A 1 120 ? 1.881 8.464 -10.277 1.00 81.88 120 GLY A O 1
ATOM 866 N N . CYS A 1 121 ? 0.920 7.428 -8.524 1.00 82.44 121 CYS A N 1
ATOM 867 C CA . CYS A 1 121 ? 0.253 8.615 -7.979 1.00 82.44 121 CYS A CA 1
ATOM 868 C C . CYS A 1 121 ? 0.878 9.138 -6.677 1.00 82.44 121 CYS A C 1
ATOM 870 O O . CYS A 1 121 ? 0.637 10.282 -6.331 1.00 82.44 121 CYS A O 1
ATOM 872 N N . HIS A 1 122 ? 1.693 8.361 -5.956 1.00 86.50 122 HIS A N 1
ATOM 873 C CA . HIS A 1 122 ? 2.189 8.740 -4.622 1.00 86.50 122 HIS A CA 1
ATOM 874 C C . HIS A 1 122 ? 3.721 8.670 -4.486 1.00 86.50 122 HIS A C 1
ATOM 876 O O . HIS A 1 122 ? 4.243 8.135 -3.510 1.00 86.50 122 HIS A O 1
ATOM 882 N N . ALA A 1 123 ? 4.473 9.181 -5.467 1.00 82.06 123 ALA A N 1
ATOM 883 C CA . ALA A 1 123 ? 5.937 9.046 -5.521 1.00 82.06 123 ALA A CA 1
ATOM 884 C C . ALA A 1 123 ? 6.730 10.357 -5.447 1.00 82.06 123 ALA A C 1
ATOM 886 O O . ALA A 1 123 ? 7.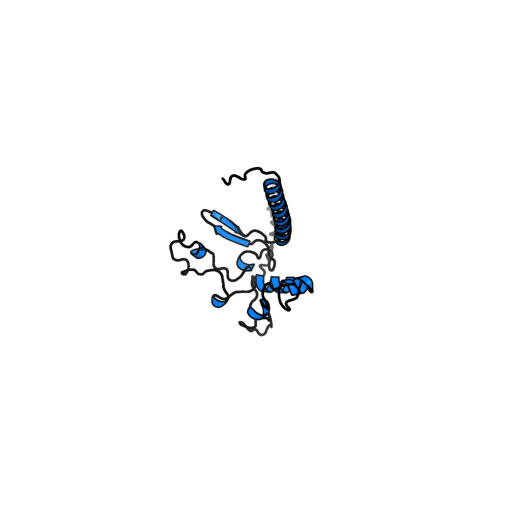880 10.386 -5.881 1.00 82.06 123 ALA A O 1
ATOM 887 N N . ARG A 1 124 ? 6.171 11.461 -4.937 1.00 79.88 124 ARG A N 1
ATOM 888 C CA . ARG A 1 124 ? 6.894 12.741 -4.794 1.00 79.88 124 ARG A CA 1
ATOM 889 C C . ARG A 1 124 ? 7.151 13.070 -3.319 1.00 79.88 124 ARG A C 1
ATOM 891 O O . ARG A 1 124 ? 6.191 13.333 -2.601 1.00 79.88 124 ARG A O 1
ATOM 898 N N . PRO A 1 125 ? 8.417 13.135 -2.854 1.00 74.06 125 PRO A N 1
ATOM 899 C CA . PRO A 1 125 ? 9.668 12.933 -3.597 1.00 74.06 125 PRO A CA 1
ATOM 900 C C . PRO A 1 125 ? 9.886 11.472 -4.021 1.00 74.06 125 PRO A C 1
ATOM 902 O O . PRO A 1 125 ? 9.311 10.555 -3.439 1.00 74.06 125 PRO A O 1
ATOM 905 N N . PHE A 1 126 ? 10.727 11.263 -5.034 1.00 71.62 126 PHE A N 1
ATOM 906 C CA . PHE A 1 126 ? 10.955 9.958 -5.664 1.00 71.62 126 PHE A CA 1
ATOM 907 C C . PHE A 1 126 ? 11.232 8.823 -4.663 1.00 71.62 126 PHE A C 1
ATOM 909 O O . PHE A 1 126 ? 11.970 9.000 -3.693 1.00 71.62 126 PHE A O 1
ATOM 916 N N . GLY A 1 127 ? 10.664 7.639 -4.922 1.00 68.06 127 GLY A N 1
ATOM 917 C CA . GLY A 1 127 ? 10.885 6.435 -4.112 1.00 68.06 127 GLY A CA 1
ATOM 918 C C . GLY A 1 127 ? 10.281 6.499 -2.702 1.00 68.06 127 GLY A C 1
ATOM 919 O O . GLY A 1 127 ? 10.548 5.626 -1.865 1.00 68.06 127 GLY A O 1
ATOM 920 N N . SER A 1 128 ? 9.484 7.531 -2.421 1.00 75.81 128 SER A N 1
ATOM 921 C CA . SER A 1 128 ? 8.745 7.708 -1.172 1.00 75.81 128 SER A CA 1
ATOM 922 C C . SER A 1 128 ? 7.248 7.459 -1.360 1.00 75.81 128 SER A C 1
ATOM 924 O O . SER A 1 128 ? 6.803 7.207 -2.473 1.00 75.81 128 SER A O 1
ATOM 926 N N . ALA A 1 129 ? 6.499 7.518 -0.258 1.00 79.19 129 ALA A N 1
ATOM 927 C CA . ALA A 1 129 ? 5.039 7.462 -0.226 1.00 79.19 129 ALA A CA 1
ATOM 928 C C . ALA A 1 129 ? 4.468 8.885 -0.100 1.00 79.19 129 ALA A C 1
ATOM 930 O O . ALA A 1 129 ? 3.738 9.214 0.831 1.00 79.19 129 ALA A O 1
ATOM 931 N N . GLY A 1 130 ? 4.945 9.783 -0.953 1.00 80.38 130 GLY A N 1
ATOM 932 C CA . GLY A 1 130 ? 4.592 11.192 -0.894 1.00 80.38 130 GLY A CA 1
ATOM 933 C C . GLY A 1 130 ? 3.359 11.515 -1.735 1.00 80.38 130 GLY A C 1
ATOM 934 O O . GLY A 1 130 ? 2.490 10.666 -1.916 1.00 80.38 130 GLY A O 1
ATOM 935 N N . PHE A 1 131 ? 3.254 12.755 -2.200 1.00 78.31 131 PHE A N 1
ATOM 936 C CA . PHE A 1 131 ? 2.144 13.189 -3.054 1.00 78.31 131 PHE A CA 1
ATOM 937 C C . PHE A 1 131 ? 2.404 12.793 -4.515 1.00 78.31 131 PHE A C 1
ATOM 939 O O . PHE A 1 131 ? 3.473 12.269 -4.850 1.00 78.31 131 PHE A O 1
ATOM 946 N N . GLY A 1 132 ? 1.467 13.067 -5.410 1.00 75.19 132 GLY A N 1
ATOM 947 C CA . GLY A 1 132 ? 1.737 12.995 -6.841 1.00 75.19 132 GLY A CA 1
ATOM 948 C C . GLY A 1 132 ? 0.610 13.577 -7.667 1.00 75.19 132 GLY A C 1
ATOM 949 O O . GLY A 1 132 ? -0.083 14.472 -7.196 1.00 75.19 132 GLY A O 1
ATOM 950 N N . GLY A 1 133 ? 0.531 13.138 -8.923 1.00 68.38 133 GLY A N 1
ATOM 951 C CA . GLY A 1 133 ? -0.294 13.785 -9.934 1.00 68.38 133 GLY A CA 1
ATOM 952 C C . GLY A 1 133 ? -1.776 13.842 -9.577 1.00 68.38 133 GLY A C 1
ATOM 953 O O . GLY A 1 133 ? -2.301 13.012 -8.838 1.00 68.38 133 GLY A O 1
ATOM 954 N N . ASP A 1 134 ? -2.418 14.832 -10.163 1.00 68.38 134 ASP A N 1
ATOM 955 C CA . ASP A 1 134 ? -3.850 15.038 -10.237 1.00 68.38 134 ASP A CA 1
ATOM 956 C C . ASP A 1 134 ? -4.598 13.785 -10.698 1.00 68.38 134 ASP A C 1
ATOM 958 O O . ASP A 1 134 ? -4.342 13.240 -11.777 1.00 68.38 134 ASP A O 1
ATOM 962 N N . VAL A 1 135 ? -5.553 13.345 -9.883 1.00 70.19 135 VAL A N 1
ATOM 963 C CA . VAL A 1 135 ? -6.512 12.308 -10.253 1.00 70.19 135 VAL A CA 1
ATOM 964 C C . VAL A 1 135 ? -7.843 12.985 -10.541 1.00 70.19 135 VAL A C 1
ATOM 966 O O . VAL A 1 135 ? -8.394 13.705 -9.703 1.00 70.19 135 VAL A O 1
ATOM 969 N N . PHE A 1 136 ? -8.386 12.732 -11.729 1.00 68.19 136 PHE A N 1
ATOM 970 C CA . PHE A 1 136 ? -9.724 13.193 -12.072 1.00 68.19 136 PHE A CA 1
ATOM 971 C C . PHE A 1 136 ? -10.749 12.545 -11.129 1.00 68.19 136 PHE A C 1
ATOM 973 O O . PHE A 1 136 ? -10.909 11.326 -11.107 1.00 68.19 136 PHE A O 1
ATOM 980 N N . THR A 1 137 ? -11.433 13.364 -10.332 1.00 64.31 137 THR A N 1
ATOM 981 C CA . THR A 1 137 ? -12.448 12.949 -9.355 1.00 64.31 137 THR A CA 1
ATOM 982 C C . THR A 1 137 ? -13.629 13.908 -9.483 1.00 64.31 137 THR A C 1
ATOM 984 O O . THR A 1 137 ? -13.619 15.015 -8.957 1.00 64.31 137 THR A O 1
ATOM 987 N N . ARG A 1 138 ? -14.636 13.493 -10.259 1.00 64.88 138 ARG A N 1
ATOM 988 C CA . ARG A 1 138 ? -15.748 14.343 -10.725 1.00 64.88 138 ARG A CA 1
ATOM 989 C C . ARG A 1 138 ? -16.325 15.287 -9.655 1.00 64.88 138 ARG A C 1
ATOM 991 O O . ARG A 1 138 ? -16.558 14.836 -8.533 1.00 64.88 138 ARG A O 1
ATOM 998 N N . PRO A 1 139 ? -16.681 16.538 -10.019 1.00 66.00 139 PRO A N 1
ATOM 999 C CA . PRO A 1 139 ? -16.482 17.199 -11.320 1.00 66.00 139 PRO A CA 1
ATOM 1000 C C . PRO A 1 139 ? -15.061 17.756 -11.530 1.00 66.00 139 PRO A C 1
ATOM 1002 O O . PRO A 1 139 ? -14.750 18.203 -12.633 1.00 66.00 139 PRO A O 1
ATOM 1005 N N . ASP A 1 140 ? -14.209 17.708 -10.505 1.00 73.88 140 ASP A N 1
ATOM 1006 C CA . ASP A 1 140 ? -12.922 18.400 -10.465 1.00 73.88 140 ASP A CA 1
ATOM 1007 C C . ASP A 1 140 ? -11.726 17.427 -10.527 1.00 73.88 140 ASP A C 1
ATOM 1009 O O . ASP A 1 140 ? -11.851 16.210 -10.681 1.00 73.88 140 ASP A O 1
ATOM 1013 N N . SER A 1 141 ? -10.518 17.974 -10.442 1.00 76.00 141 SER A N 1
ATOM 1014 C CA . SER A 1 141 ? -9.307 17.208 -10.155 1.00 76.00 141 SER A CA 1
ATOM 1015 C C . SER A 1 141 ? -9.012 17.267 -8.658 1.00 76.00 141 SER A C 1
ATOM 1017 O O . SER A 1 141 ? -9.312 18.265 -7.994 1.00 76.00 141 SER A O 1
ATOM 1019 N N . ARG A 1 142 ? -8.405 16.211 -8.113 1.00 75.25 142 ARG A N 1
ATOM 1020 C CA . ARG A 1 142 ? -7.849 16.224 -6.759 1.00 75.25 142 ARG A CA 1
ATOM 1021 C C . ARG A 1 142 ? -6.409 15.751 -6.798 1.00 75.25 142 ARG A C 1
ATOM 1023 O O . ARG A 1 142 ? -6.105 14.708 -7.377 1.00 75.25 142 ARG A O 1
ATOM 1030 N N . ASP A 1 143 ? -5.551 16.494 -6.115 1.00 80.25 143 ASP A N 1
ATOM 1031 C CA . ASP A 1 143 ? -4.174 16.088 -5.878 1.00 80.25 143 ASP A CA 1
ATOM 1032 C C . ASP A 1 143 ? -4.159 14.765 -5.111 1.00 80.25 143 ASP A C 1
ATOM 1034 O O . ASP A 1 143 ? -4.850 14.616 -4.095 1.00 80.25 143 ASP A O 1
ATOM 1038 N N . ALA A 1 144 ? -3.333 13.818 -5.555 1.00 83.38 144 ALA A N 1
ATOM 1039 C CA . ALA A 1 144 ? -3.017 12.655 -4.743 1.00 83.38 144 ALA A CA 1
ATOM 1040 C C . ALA A 1 144 ? -2.275 13.136 -3.479 1.00 83.38 144 ALA A C 1
ATOM 1042 O O . ALA A 1 144 ? -1.147 13.636 -3.589 1.00 83.38 144 ALA A O 1
ATOM 1043 N N . PRO A 1 145 ? -2.866 13.014 -2.273 1.00 85.50 145 PRO A N 1
ATOM 1044 C CA . PRO A 1 145 ? -2.264 13.564 -1.066 1.00 85.50 145 PRO A CA 1
ATOM 1045 C C . PRO A 1 145 ? -0.969 12.828 -0.718 1.00 85.50 145 PRO A C 1
ATOM 1047 O O . PRO A 1 145 ? -0.722 11.700 -1.157 1.00 85.50 145 PRO A O 1
ATOM 1050 N N . HIS A 1 146 ? -0.132 13.445 0.117 1.00 88.31 146 HIS A N 1
ATOM 1051 C CA . HIS A 1 146 ? 1.013 12.725 0.661 1.00 88.31 146 HIS A CA 1
ATOM 1052 C C . HIS A 1 146 ? 0.553 11.623 1.621 1.00 88.31 146 HIS A C 1
ATOM 1054 O O . HIS A 1 146 ? -0.332 11.841 2.444 1.00 88.31 146 HIS A O 1
ATOM 1060 N N . LEU A 1 147 ? 1.200 10.454 1.583 1.00 89.62 147 LEU A N 1
ATOM 1061 C CA . LEU A 1 147 ? 0.898 9.363 2.520 1.00 89.62 147 LEU A CA 1
ATOM 1062 C C . LEU A 1 147 ? 1.752 9.429 3.798 1.00 89.62 147 LEU A C 1
ATOM 1064 O O . LEU A 1 147 ? 1.583 8.624 4.716 1.00 89.62 147 LEU A O 1
ATOM 1068 N N . PHE A 1 148 ? 2.678 10.390 3.892 1.00 88.44 148 PHE A N 1
ATOM 1069 C CA . PHE A 1 148 ? 3.437 10.621 5.120 1.00 88.44 148 PHE A CA 1
ATOM 1070 C C . PHE A 1 148 ? 2.500 10.917 6.290 1.00 88.44 148 PHE A C 1
ATOM 1072 O O . PHE A 1 148 ? 1.632 11.778 6.194 1.00 88.44 148 PHE A O 1
ATOM 1079 N N . GLY A 1 149 ? 2.695 10.204 7.397 1.00 87.62 149 GLY A N 1
ATOM 1080 C CA . GLY A 1 149 ? 1.877 10.362 8.596 1.00 87.62 149 GLY A CA 1
ATOM 1081 C C . GLY A 1 149 ? 0.535 9.628 8.564 1.00 87.62 149 GLY A C 1
ATOM 1082 O O . GLY A 1 149 ? -0.060 9.495 9.628 1.00 87.62 149 GLY A O 1
ATOM 1083 N N . LEU A 1 150 ? 0.090 9.068 7.428 1.00 89.94 150 LEU A N 1
ATOM 1084 C CA . LEU A 1 150 ? -1.178 8.323 7.382 1.00 89.94 150 LEU A CA 1
ATOM 1085 C C . LEU A 1 150 ? -1.202 7.143 8.353 1.00 89.94 150 LEU A C 1
ATOM 1087 O O . LEU A 1 150 ? -2.211 6.925 9.003 1.00 89.94 150 LEU A O 1
ATOM 1091 N N . GLY A 1 151 ? -0.083 6.434 8.532 1.00 88.31 151 GLY A N 1
ATOM 1092 C CA . GLY A 1 151 ? -0.017 5.355 9.524 1.00 88.31 151 GLY A CA 1
ATOM 1093 C C . GLY A 1 151 ? -0.228 5.838 10.966 1.00 88.31 151 GLY A C 1
ATOM 1094 O O . GLY A 1 151 ? -0.795 5.115 11.773 1.00 88.31 151 GLY A O 1
ATOM 1095 N N . LEU A 1 152 ? 0.185 7.069 11.300 1.00 90.19 152 LEU A N 1
ATOM 1096 C CA . LEU A 1 152 ? -0.103 7.664 12.613 1.00 90.19 152 LEU A CA 1
ATOM 1097 C C . LEU A 1 152 ? -1.581 8.043 12.730 1.00 90.19 152 LEU A C 1
ATOM 1099 O O . LEU A 1 152 ? -2.180 7.830 13.777 1.00 90.19 152 LEU A O 1
ATOM 1103 N N . GLN A 1 153 ? -2.160 8.582 11.654 1.00 92.56 153 GLN A N 1
ATOM 1104 C CA . GLN A 1 153 ? -3.587 8.892 11.601 1.00 92.56 153 GLN A CA 1
ATOM 1105 C C . GLN A 1 153 ? -4.439 7.626 11.730 1.00 92.56 153 GLN A C 1
ATOM 1107 O O . GLN A 1 153 ? -5.416 7.646 12.464 1.00 92.56 153 GLN A O 1
ATOM 1112 N N . GLU A 1 154 ? -4.047 6.527 11.082 1.00 91.94 154 GLU A N 1
ATOM 1113 C CA . GLU A 1 154 ? -4.709 5.223 11.192 1.00 91.94 154 GLU A CA 1
ATOM 1114 C C . GLU A 1 154 ? -4.622 4.677 12.622 1.00 91.94 154 GLU A C 1
ATOM 1116 O O . GLU A 1 154 ? -5.646 4.329 13.197 1.00 91.94 154 GLU A O 1
ATOM 1121 N N . MET A 1 155 ? -3.436 4.694 13.245 1.00 92.44 155 MET A N 1
ATOM 1122 C CA . MET A 1 155 ? -3.282 4.250 14.639 1.00 92.44 155 MET A CA 1
ATOM 1123 C C . MET A 1 155 ? -4.120 5.085 15.617 1.00 92.44 155 MET A C 1
ATOM 1125 O O . MET A 1 155 ? -4.746 4.527 16.516 1.00 92.44 155 MET A O 1
ATOM 1129 N N . LEU A 1 156 ? -4.169 6.405 15.423 1.00 96.19 156 LEU A N 1
ATOM 1130 C CA . LEU A 1 156 ? -5.003 7.290 16.235 1.00 96.19 156 LEU A CA 1
ATOM 1131 C C . LEU A 1 156 ? -6.500 7.051 15.981 1.00 96.19 156 LEU A C 1
ATOM 1133 O O . LEU A 1 156 ? -7.294 7.039 16.917 1.00 96.19 156 LEU A O 1
ATOM 1137 N N . ALA A 1 157 ? -6.899 6.848 14.724 1.00 95.88 157 ALA A N 1
ATOM 1138 C CA . ALA A 1 157 ? -8.281 6.547 14.370 1.00 95.88 157 ALA A CA 1
ATOM 1139 C C . ALA A 1 157 ? -8.740 5.210 14.970 1.00 95.88 157 ALA A C 1
ATOM 1141 O O . ALA A 1 157 ? -9.871 5.121 15.451 1.00 95.88 157 ALA A O 1
ATOM 1142 N N . ASP A 1 158 ? -7.872 4.196 14.995 1.00 95.19 158 ASP A N 1
ATOM 1143 C CA . ASP A 1 158 ? -8.132 2.911 15.646 1.00 95.19 158 ASP A CA 1
ATOM 1144 C C . ASP A 1 158 ? -8.313 3.070 17.164 1.00 95.19 158 ASP A C 1
ATOM 1146 O O . ASP A 1 158 ? -9.245 2.497 17.738 1.00 95.19 158 ASP A O 1
ATOM 1150 N N . GLU A 1 159 ? -7.466 3.876 17.813 1.00 97.06 159 GLU A N 1
ATOM 1151 C CA . GLU A 1 159 ? -7.571 4.200 19.241 1.00 97.06 159 GLU A CA 1
ATOM 1152 C C . GLU A 1 159 ? -8.900 4.900 19.561 1.00 97.06 159 GLU A C 1
ATOM 1154 O O . GLU A 1 159 ? -9.683 4.390 20.367 1.00 97.06 159 GLU A O 1
ATOM 1159 N N . ILE A 1 160 ? -9.226 5.981 18.843 1.00 97.56 160 ILE A N 1
ATOM 1160 C CA . ILE A 1 160 ? -10.495 6.714 18.991 1.00 97.56 160 ILE A CA 1
ATOM 1161 C C . ILE A 1 160 ? -11.691 5.786 18.746 1.00 97.56 160 ILE A C 1
ATOM 1163 O O . ILE A 1 160 ? -12.657 5.780 19.509 1.00 97.56 160 ILE A O 1
ATOM 1167 N N . THR A 1 161 ? -11.642 4.965 17.695 1.00 97.69 161 THR A N 1
ATOM 1168 C CA . THR A 1 161 ? -12.731 4.038 17.357 1.00 97.69 161 THR A CA 1
ATOM 1169 C C . THR A 1 161 ? -12.963 3.021 18.470 1.00 97.69 161 THR A C 1
ATOM 1171 O O . THR A 1 161 ? -14.111 2.695 18.786 1.00 97.69 161 THR A O 1
ATOM 1174 N N . LYS A 1 162 ? -11.889 2.510 19.078 1.00 97.56 162 LYS A N 1
ATOM 1175 C CA . LYS A 1 162 ? -11.974 1.580 20.205 1.00 97.56 162 LYS A CA 1
ATOM 1176 C C . LYS A 1 162 ? -12.630 2.239 21.419 1.00 97.56 162 LYS A C 1
ATOM 1178 O O . LYS A 1 162 ? -13.515 1.633 22.019 1.00 97.56 162 LYS A O 1
ATOM 1183 N N . GLU A 1 163 ? -12.235 3.463 21.755 1.00 97.88 163 GLU A N 1
ATOM 1184 C CA . GLU A 1 163 ? -12.808 4.210 22.879 1.00 97.88 163 GLU A CA 1
ATOM 1185 C C . GLU A 1 163 ? -14.286 4.543 22.661 1.00 97.88 163 GLU A C 1
ATOM 1187 O O . GLU A 1 163 ? -15.111 4.278 23.534 1.00 97.88 163 GLU A O 1
ATOM 1192 N N . LEU A 1 164 ? -14.656 5.032 21.473 1.00 97.81 164 LEU A N 1
ATOM 1193 C CA . LEU A 1 164 ? -16.051 5.341 21.141 1.00 97.81 164 LEU A CA 1
ATOM 1194 C C . LEU A 1 164 ? -16.952 4.104 21.219 1.00 97.81 164 LEU A C 1
ATOM 1196 O O . LEU A 1 164 ? -18.086 4.190 21.690 1.00 97.81 164 LEU A O 1
ATOM 1200 N N . ARG A 1 165 ? -16.450 2.937 20.796 1.00 97.44 165 ARG A N 1
ATOM 1201 C CA . ARG A 1 165 ? -17.179 1.669 20.939 1.00 97.44 165 ARG A CA 1
ATOM 1202 C C . ARG A 1 165 ? -17.351 1.280 22.404 1.00 97.44 165 ARG A C 1
ATOM 1204 O O . ARG A 1 165 ? -18.453 0.905 22.779 1.00 97.44 165 ARG A O 1
ATOM 1211 N N . ALA A 1 166 ? -16.316 1.435 23.229 1.00 97.06 166 ALA A N 1
ATOM 1212 C CA . ALA A 1 166 ? -16.414 1.164 24.661 1.00 97.06 166 ALA A CA 1
ATOM 1213 C C . ALA A 1 166 ? -17.434 2.086 25.358 1.00 97.06 166 ALA A C 1
ATOM 1215 O O . ALA A 1 166 ? -18.247 1.608 26.144 1.00 97.06 166 ALA A O 1
ATOM 1216 N N . ILE A 1 167 ? -17.447 3.383 25.025 1.00 95.81 167 ILE A N 1
ATOM 1217 C CA . ILE A 1 167 ? -18.433 4.346 25.545 1.00 95.81 167 ILE A CA 1
ATOM 1218 C C . ILE A 1 167 ? -19.852 3.950 25.130 1.00 95.81 167 ILE A C 1
ATOM 1220 O O . ILE A 1 167 ? -20.754 3.935 25.965 1.00 95.81 167 ILE A O 1
ATOM 1224 N N . ARG A 1 168 ? -20.057 3.606 23.852 1.00 95.44 168 ARG A N 1
ATOM 1225 C CA . ARG A 1 168 ? -21.354 3.132 23.354 1.00 95.44 168 ARG A CA 1
ATOM 1226 C C . ARG A 1 168 ? -21.814 1.890 24.116 1.00 95.44 168 ARG A C 1
ATOM 1228 O O . ARG A 1 168 ? -22.961 1.841 24.545 1.00 95.44 168 ARG A O 1
ATOM 1235 N N . ASP A 1 169 ? -20.939 0.902 24.278 1.00 95.06 169 ASP A N 1
ATOM 1236 C CA . ASP A 1 169 ? -21.283 -0.359 24.936 1.00 95.06 169 ASP A CA 1
ATOM 1237 C C . ASP A 1 169 ? -21.632 -0.131 26.421 1.00 95.06 169 ASP A C 1
ATOM 1239 O O . ASP A 1 169 ? -22.605 -0.704 26.913 1.00 95.06 169 ASP A O 1
ATOM 1243 N N . GLN A 1 170 ? -20.923 0.775 27.106 1.00 93.50 170 GLN A N 1
ATOM 1244 C CA . GLN A 1 170 ? -21.265 1.197 28.468 1.00 93.50 170 GLN A CA 1
ATOM 1245 C C . GLN 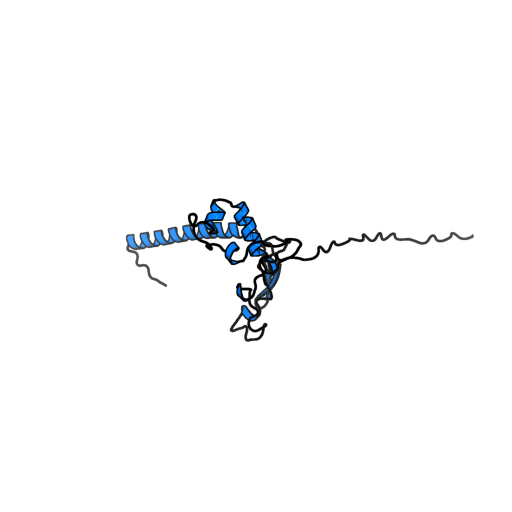A 1 170 ? -22.627 1.901 28.524 1.00 93.50 170 GLN A C 1
ATOM 1247 O O . GLN A 1 170 ? -23.458 1.552 29.356 1.00 93.50 170 GLN A O 1
ATOM 1252 N N . ALA A 1 171 ? -22.895 2.843 27.616 1.00 92.19 171 ALA A N 1
ATOM 1253 C CA . ALA A 1 171 ? -24.171 3.557 27.575 1.00 92.19 171 ALA A CA 1
ATOM 1254 C C . ALA A 1 171 ? -25.360 2.612 27.320 1.00 92.19 171 ALA A C 1
ATOM 1256 O O . ALA A 1 171 ? -26.425 2.777 27.915 1.00 92.19 171 ALA A O 1
ATOM 1257 N N . VAL A 1 172 ? -25.176 1.594 26.470 1.00 91.56 172 VAL A N 1
ATOM 1258 C CA . VAL A 1 172 ? -26.176 0.539 26.248 1.00 91.56 172 VAL A CA 1
ATOM 1259 C C . VAL A 1 172 ? -26.404 -0.271 27.525 1.00 91.56 172 VAL A C 1
ATOM 1261 O O . VAL A 1 172 ? -27.557 -0.502 27.891 1.00 91.56 172 VAL A O 1
ATOM 1264 N N . ALA A 1 173 ? -25.338 -0.674 28.222 1.00 89.81 173 ALA A N 1
ATOM 1265 C CA . ALA A 1 173 ? -25.449 -1.411 29.480 1.00 89.81 173 ALA A CA 1
ATOM 1266 C C . ALA A 1 173 ? -26.160 -0.589 30.572 1.00 89.81 173 ALA A C 1
ATOM 1268 O O . ALA A 1 173 ? -27.044 -1.109 31.255 1.00 89.81 173 ALA A O 1
ATOM 1269 N N . ASP A 1 174 ? -25.836 0.700 30.694 1.00 88.06 174 ASP A N 1
ATOM 1270 C CA . ASP A 1 174 ? -26.460 1.613 31.656 1.00 88.06 174 ASP A CA 1
ATOM 1271 C C . ASP A 1 174 ? -27.952 1.815 31.356 1.00 88.06 174 ASP A C 1
ATOM 1273 O O . ASP A 1 174 ? -28.783 1.773 32.264 1.00 88.06 174 ASP A O 1
ATOM 1277 N N . ALA A 1 175 ? -28.324 1.973 30.081 1.00 85.56 175 ALA A N 1
ATOM 1278 C CA . ALA A 1 175 ? -29.721 2.098 29.668 1.00 85.56 175 ALA A CA 1
ATOM 1279 C C . ALA A 1 175 ? -30.528 0.818 29.953 1.00 85.56 175 ALA A C 1
ATOM 1281 O O . ALA A 1 175 ? -31.646 0.893 30.469 1.00 85.56 175 ALA A O 1
ATOM 1282 N N . GLN A 1 176 ? -29.943 -0.357 29.689 1.00 84.25 176 GLN A N 1
ATOM 1283 C CA . GLN A 1 176 ? -30.553 -1.654 30.001 1.00 84.25 176 GLN A CA 1
ATOM 1284 C C . GLN A 1 176 ? -30.712 -1.874 31.513 1.00 84.25 176 GLN A C 1
ATOM 1286 O O . GLN A 1 176 ? -31.746 -2.375 31.951 1.00 84.25 176 GLN A O 1
ATOM 1291 N N . GLY A 1 177 ? -29.718 -1.481 32.316 1.00 81.00 177 GLY A N 1
ATOM 1292 C CA . GLY A 1 177 ? -29.762 -1.590 33.778 1.00 81.00 177 GLY A CA 1
ATOM 1293 C C . GLY A 1 177 ? -30.664 -0.553 34.457 1.00 81.00 177 GLY A C 1
ATOM 1294 O O . GLY A 1 177 ? -31.206 -0.821 35.527 1.00 81.00 177 GLY A O 1
ATOM 1295 N N . GLY A 1 178 ? -30.846 0.618 33.838 1.00 73.88 178 GLY A N 1
ATOM 1296 C CA . GLY A 1 178 ? -31.621 1.743 34.369 1.00 73.88 178 GLY A CA 1
ATOM 1297 C C . GLY A 1 178 ? -33.118 1.733 34.038 1.00 73.88 178 GLY A C 1
ATOM 1298 O O 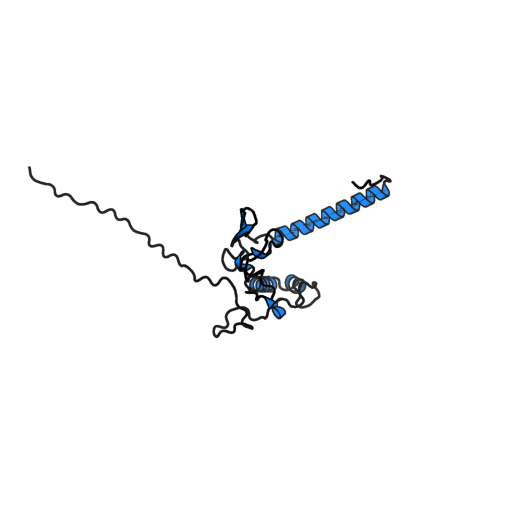. GLY A 1 178 ? -33.849 2.574 34.556 1.00 73.88 178 GLY A O 1
ATOM 1299 N N . GLY A 1 179 ? -33.595 0.812 33.192 1.00 59.50 179 GLY A N 1
ATOM 1300 C CA . GLY A 1 179 ? -35.015 0.697 32.826 1.00 59.50 179 GLY A CA 1
ATOM 1301 C C . GLY A 1 179 ? -35.538 1.791 31.883 1.00 59.50 179 GLY A C 1
ATOM 1302 O O . GLY A 1 179 ? -36.752 1.919 31.716 1.00 59.50 179 GLY A O 1
ATOM 1303 N N . PHE A 1 180 ? -34.659 2.575 31.253 1.00 59.91 180 PHE A N 1
ATOM 1304 C CA . PHE A 1 180 ? -35.054 3.556 30.241 1.00 59.91 180 PHE A CA 1
ATOM 1305 C C . PHE A 1 180 ? -35.225 2.861 28.884 1.00 59.91 180 PHE A C 1
ATOM 1307 O O . PHE A 1 180 ? -34.309 2.207 28.388 1.00 59.91 180 PHE A O 1
ATOM 1314 N N . ALA A 1 181 ? -36.410 2.987 28.280 1.00 56.19 181 ALA A N 1
ATOM 1315 C CA . ALA A 1 181 ? -36.689 2.424 26.963 1.00 56.19 181 ALA A CA 1
ATOM 1316 C C . ALA A 1 181 ? -35.815 3.103 25.896 1.00 56.19 181 ALA A C 1
ATOM 1318 O O . ALA A 1 181 ? -35.909 4.312 25.688 1.00 56.19 181 ALA A O 1
ATOM 1319 N N . ILE A 1 182 ? -34.983 2.319 25.208 1.00 61.97 182 ILE A N 1
ATOM 1320 C CA . ILE A 1 182 ? -34.241 2.783 24.035 1.00 61.97 182 ILE A CA 1
ATOM 1321 C C . ILE A 1 182 ? -35.218 2.799 22.857 1.00 61.97 182 ILE A C 1
ATOM 1323 O O . ILE A 1 182 ? -35.523 1.758 22.282 1.00 61.97 182 ILE A O 1
ATOM 1327 N N . THR A 1 183 ? -35.759 3.967 22.520 1.00 54.53 183 THR A N 1
ATOM 1328 C CA . THR A 1 183 ? -36.439 4.162 21.235 1.00 54.53 183 THR A CA 1
ATOM 1329 C C . THR A 1 183 ? -35.387 4.350 20.152 1.00 54.53 183 THR A C 1
ATOM 1331 O O . THR A 1 183 ? -34.675 5.354 20.161 1.00 54.53 183 THR A O 1
ATOM 1334 N N . GLU A 1 184 ? -35.287 3.384 19.241 1.00 53.22 184 GLU A N 1
ATOM 1335 C CA . GLU A 1 184 ? -34.594 3.568 17.965 1.00 53.22 184 GLU A CA 1
ATOM 1336 C C . GLU A 1 184 ? -35.320 4.644 17.142 1.00 53.22 184 GLU A C 1
ATOM 1338 O O . GLU A 1 184 ? -36.553 4.645 17.070 1.00 53.22 184 GLU A O 1
ATOM 1343 N N . SER A 1 185 ? -34.559 5.564 16.548 1.00 45.38 185 SER A N 1
ATOM 1344 C CA . SER A 1 185 ? -35.028 6.545 15.562 1.00 45.38 185 SER A CA 1
ATOM 1345 C C . SER A 1 185 ? -34.274 6.360 14.261 1.00 45.38 185 SER A C 1
ATOM 1347 O O . SER A 1 185 ? -33.025 6.305 14.362 1.00 45.38 185 SER A O 1
#

Foldseek 3Di:
DDDDDDDDDDPPPPPPPPPPPPPPDPQAFEACVVVPDPVNGGHPDDVCLLCDPNQDDCVDPSHLNVCCVPPVVVSVVSVLRQQRHQADVVRVFQDCDVVLDDDCVVPVSSQQDPDRGNSVAQAVVGSARAWGDWRCDPPRTDTRHRCVCVVVVVVVVVVVVVVVVVVVVVVVVCCVVVVPDDDDD

Sequence (185 aa):
MQNHPTARGMCVFGAVLGTLFSGTAAAQLSDTTQTPNTANAGIHKSLTEQVGAGRGDIMTPGSSLFIIARDPARSIRRGRQIFQRKFTSAQGQGPLTNDGVGDIETDPSIVAGLSDSCAGCHARPFGSAGFGGDVFTRPDSRDAPHLFGLGLQEMLADEITKELRAIRDQAVADAQGGGFAITES

Secondary structure (DSSP, 8-state):
---------------------------SBPBTTTS--TT--SB-S-HHHHHTT-S--SSSTTSHHHHHHH-HHHHHHHHHHHHHBPPPGGGTPPP-GGGG-S-TTT-GGGGS-S-SSGGGTS-BSTTSS-BEEEEEETTEEEEE---TTHHHHHHHHHHHHHHHHHHHHHHHHHHHHHT------

pLDDT: mean 79.49, std 16.58, range [37.31, 97.88]

Radius of gyration: 28.07 Å; chains: 1; bounding box: 73×89×65 Å